Protein AF-A0A8H2X6X2-F1 (afdb_monomer)

Foldseek 3Di:
DVCCCVPNLVVVAQFDDKDKDDDDPDDDPPDDIDIDTDHPDPVPLVRLVSNQLSCCQVPLDHDFFDADVVCVVVVNDCPDPVNDHGHGVCVSPPPVSSNVNSVVNVVVVVVVVVPPDDDDDDDDDDDDDDDDDDDDDDDDDDDDDDDDDDDDDDDDDDDDDDDDDDDDDDDDDDDDDDDDDDDDDDDDDDDDDDDDDDDDDDD

Structure (mmCIF, N/CA/C/O backbone):
data_AF-A0A8H2X6X2-F1
#
_entry.id   AF-A0A8H2X6X2-F1
#
loop_
_atom_site.group_PDB
_atom_site.id
_atom_site.type_symbol
_atom_site.label_atom_id
_atom_site.label_alt_id
_atom_site.label_comp_id
_atom_site.label_asym_id
_atom_site.label_entity_id
_atom_site.label_seq_id
_atom_site.pdbx_PDB_ins_code
_atom_site.Cartn_x
_atom_site.Cartn_y
_atom_site.Cartn_z
_atom_site.occupancy
_atom_site.B_iso_or_equiv
_atom_site.auth_seq_id
_atom_site.auth_comp_id
_atom_site.auth_asym_id
_atom_site.auth_atom_id
_atom_site.pdbx_PDB_model_num
ATOM 1 N N . MET A 1 1 ? 0.632 -9.789 8.133 1.00 87.94 1 MET A N 1
ATOM 2 C CA . MET A 1 1 ? -0.109 -9.228 6.982 1.00 87.94 1 MET A CA 1
ATOM 3 C C . MET A 1 1 ? -1.316 -10.060 6.576 1.00 87.94 1 MET A C 1
ATOM 5 O O . MET A 1 1 ? -2.409 -9.576 6.792 1.00 87.94 1 MET A O 1
ATOM 9 N N . ALA A 1 2 ? -1.184 -11.294 6.069 1.00 92.12 2 ALA A N 1
ATOM 10 C CA . ALA A 1 2 ? -2.356 -12.059 5.595 1.00 92.12 2 ALA A CA 1
ATOM 11 C C . ALA A 1 2 ? -3.471 -12.224 6.650 1.00 92.12 2 ALA A C 1
ATOM 13 O O . ALA A 1 2 ? -4.628 -11.934 6.377 1.00 92.12 2 ALA A O 1
ATOM 14 N N . ARG A 1 3 ? -3.115 -12.602 7.887 1.00 93.38 3 ARG A N 1
ATOM 15 C CA . ARG A 1 3 ? -4.073 -12.655 9.010 1.00 93.38 3 ARG A CA 1
ATOM 16 C C . ARG A 1 3 ? -4.692 -11.292 9.324 1.00 93.38 3 ARG A C 1
ATOM 18 O O . ARG A 1 3 ? -5.863 -11.214 9.661 1.00 93.38 3 ARG A O 1
ATOM 25 N N . ASP A 1 4 ? -3.905 -10.230 9.184 1.00 93.44 4 ASP A N 1
ATOM 26 C CA . ASP A 1 4 ? -4.346 -8.873 9.498 1.00 93.44 4 ASP A CA 1
ATOM 27 C C . ASP A 1 4 ? -5.372 -8.347 8.479 1.00 93.44 4 ASP A C 1
ATOM 29 O O . ASP A 1 4 ? -6.306 -7.644 8.849 1.00 93.44 4 ASP A O 1
ATOM 33 N N . LEU A 1 5 ? -5.258 -8.775 7.215 1.00 94.38 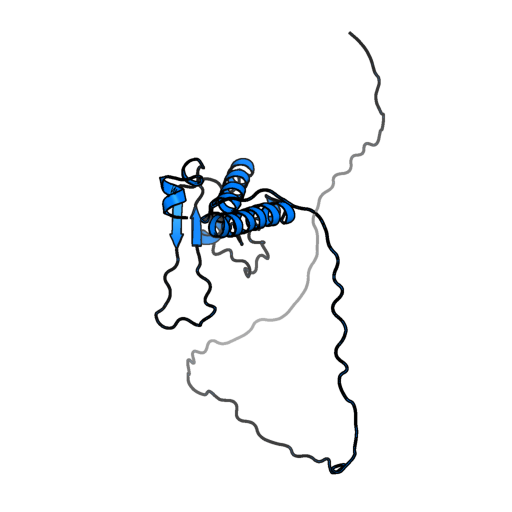5 LEU A N 1
ATOM 34 C CA . LEU A 1 5 ? -6.230 -8.478 6.158 1.00 94.38 5 LEU A CA 1
ATOM 35 C C . LEU A 1 5 ? -7.593 -9.149 6.391 1.00 94.38 5 LEU A C 1
ATOM 37 O O . LEU A 1 5 ? -8.608 -8.606 5.977 1.00 94.38 5 LEU A O 1
ATOM 41 N N . VAL A 1 6 ? -7.631 -10.319 7.037 1.00 93.75 6 VAL A N 1
ATOM 42 C CA . VAL A 1 6 ? -8.881 -11.079 7.242 1.00 93.75 6 VAL A CA 1
ATOM 43 C C . VAL A 1 6 ? -9.532 -10.757 8.584 1.00 93.75 6 VAL A C 1
ATOM 45 O O . VAL A 1 6 ? -10.745 -10.596 8.653 1.00 93.75 6 VAL A O 1
ATOM 48 N N . THR A 1 7 ? -8.745 -10.678 9.658 1.00 93.81 7 THR A N 1
ATOM 49 C CA . THR A 1 7 ? -9.268 -10.561 11.031 1.00 93.81 7 THR A CA 1
ATOM 50 C C . THR A 1 7 ? -8.656 -9.413 11.832 1.00 93.81 7 THR A C 1
ATOM 52 O O . THR A 1 7 ? -8.890 -9.330 13.036 1.00 93.81 7 THR A O 1
ATOM 55 N N . GLY A 1 8 ? -7.799 -8.591 11.227 1.00 93.44 8 GLY A N 1
ATOM 56 C CA . GLY A 1 8 ? -6.991 -7.607 11.944 1.00 93.44 8 GLY A CA 1
ATOM 57 C C . GLY A 1 8 ? -7.334 -6.156 11.632 1.00 93.44 8 GLY A C 1
ATOM 58 O O . GLY A 1 8 ? -8.489 -5.795 11.421 1.00 93.44 8 GLY A O 1
ATOM 59 N N . ALA A 1 9 ? -6.326 -5.289 11.679 1.00 93.75 9 ALA A N 1
ATOM 60 C CA . ALA A 1 9 ? -6.516 -3.862 11.446 1.00 93.75 9 ALA A CA 1
ATOM 61 C C . ALA A 1 9 ? -6.804 -3.577 9.966 1.00 93.75 9 ALA A C 1
ATOM 63 O O . ALA A 1 9 ? -7.702 -2.797 9.653 1.00 93.75 9 ALA A O 1
ATOM 64 N N . LEU A 1 10 ? -6.105 -4.265 9.058 1.00 93.75 10 LEU A N 1
ATOM 65 C CA . LEU A 1 10 ? -6.307 -4.108 7.618 1.00 93.75 10 LEU A CA 1
ATOM 66 C C . LEU A 1 10 ? -7.686 -4.568 7.137 1.00 93.75 10 LEU A C 1
ATOM 68 O O . LEU A 1 10 ? -8.176 -4.010 6.160 1.00 93.75 10 LEU A O 1
ATOM 72 N N . SER A 1 11 ? -8.351 -5.497 7.830 1.00 94.75 11 SER A N 1
ATOM 73 C CA . SER A 1 11 ? -9.706 -5.937 7.458 1.00 94.75 11 SER A CA 1
ATOM 74 C C . SER A 1 11 ? -10.776 -4.850 7.626 1.00 94.75 11 SE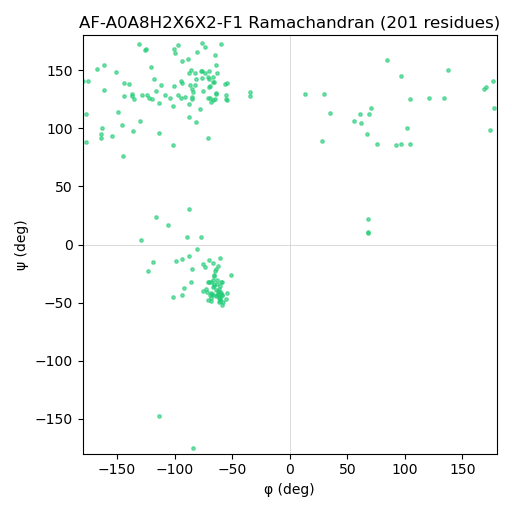R A C 1
ATOM 76 O O . SER A 1 11 ? -11.886 -5.000 7.124 1.00 94.75 11 SER A O 1
ATOM 78 N N . LYS A 1 12 ? -10.473 -3.773 8.363 1.00 95.06 12 LYS A N 1
ATOM 79 C CA . LYS A 1 12 ? -11.356 -2.606 8.533 1.00 95.06 12 LYS A CA 1
ATOM 80 C C . LYS A 1 12 ? -11.167 -1.560 7.436 1.00 95.06 12 LYS A C 1
ATOM 82 O O . LYS A 1 12 ? -11.941 -0.615 7.359 1.00 95.06 12 LYS A O 1
ATOM 87 N N . THR A 1 13 ? -10.134 -1.729 6.620 1.00 95.38 13 THR A N 1
ATOM 88 C CA . THR A 1 13 ? -9.792 -0.837 5.515 1.00 95.38 13 THR A CA 1
ATOM 89 C C . THR A 1 13 ? -10.301 -1.423 4.194 1.00 95.38 13 THR A C 1
ATOM 91 O O . THR A 1 13 ? -10.596 -2.617 4.133 1.00 95.38 13 THR A O 1
ATOM 94 N N . PRO A 1 14 ? -10.373 -0.644 3.102 1.00 95.00 14 PRO A N 1
ATOM 95 C CA . PRO A 1 14 ? -10.834 -1.158 1.810 1.00 95.00 14 PRO A CA 1
ATOM 96 C C . PRO A 1 14 ? -9.787 -2.000 1.060 1.00 95.00 14 PRO A C 1
ATOM 98 O O . PRO A 1 14 ? -10.013 -2.376 -0.090 1.00 95.00 14 PRO A O 1
ATOM 101 N N . ALA A 1 15 ? -8.634 -2.303 1.663 1.00 94.88 15 ALA A N 1
ATOM 102 C CA . ALA A 1 15 ? -7.681 -3.233 1.072 1.00 94.88 15 ALA A CA 1
ATOM 103 C C . ALA A 1 15 ? -8.302 -4.638 0.982 1.00 94.88 15 ALA A C 1
ATOM 105 O O . ALA A 1 15 ? -8.836 -5.147 1.963 1.00 94.88 15 ALA A O 1
ATOM 106 N N . PHE A 1 16 ? -8.220 -5.281 -0.186 1.00 94.94 16 PHE A N 1
ATOM 107 C CA . PHE A 1 16 ? -8.988 -6.511 -0.444 1.00 94.94 16 PHE A CA 1
ATOM 108 C C . PHE A 1 16 ? -8.135 -7.718 -0.838 1.00 94.94 16 PHE A C 1
ATOM 110 O O . PHE A 1 16 ? -8.564 -8.860 -0.683 1.00 94.94 16 PHE A O 1
ATOM 117 N N . CYS A 1 17 ? -6.929 -7.503 -1.365 1.00 94.31 17 CYS A N 1
ATOM 118 C CA . CYS A 1 17 ? -6.077 -8.593 -1.828 1.00 94.31 17 CYS A CA 1
ATOM 119 C C . CYS A 1 17 ? -4.623 -8.346 -1.444 1.00 94.31 17 CYS A C 1
ATOM 121 O O . CYS A 1 17 ? -4.104 -7.240 -1.578 1.00 94.31 17 CYS A O 1
ATOM 123 N N . LEU A 1 18 ? -3.957 -9.406 -0.995 1.00 95.31 18 LEU A N 1
ATOM 124 C CA . LEU A 1 18 ? -2.527 -9.433 -0.739 1.00 95.31 18 LEU A CA 1
ATOM 125 C C . LEU A 1 18 ? -1.911 -10.542 -1.590 1.00 95.31 18 LEU A C 1
ATOM 127 O O . LEU A 1 18 ? -2.334 -11.695 -1.503 1.00 95.31 18 LEU A O 1
ATOM 131 N N . LYS A 1 19 ? -0.893 -10.208 -2.380 1.00 95.62 19 LYS A N 1
ATOM 132 C CA . LYS A 1 19 ? -0.080 -11.173 -3.127 1.00 95.62 19 LYS A CA 1
ATOM 133 C C . LYS A 1 19 ? 1.364 -11.093 -2.659 1.00 95.62 19 LYS A C 1
ATOM 135 O O . LYS A 1 19 ? 1.872 -10.012 -2.378 1.00 95.62 19 LYS A O 1
ATOM 140 N N . VAL A 1 20 ? 2.020 -12.243 -2.585 1.00 94.19 20 VAL A N 1
ATOM 141 C CA . VAL A 1 20 ? 3.432 -12.355 -2.213 1.00 94.19 20 VAL A CA 1
ATOM 142 C C . VAL A 1 20 ? 4.142 -13.095 -3.335 1.00 94.19 20 VAL A C 1
ATOM 144 O O . VAL A 1 20 ? 3.671 -14.146 -3.768 1.00 94.19 20 VAL A O 1
ATOM 147 N N . ALA A 1 21 ? 5.242 -12.533 -3.826 1.00 92.50 21 ALA A N 1
ATOM 148 C CA . ALA A 1 21 ? 6.068 -13.187 -4.828 1.00 92.50 21 ALA A CA 1
ATOM 149 C C . ALA A 1 21 ? 6.792 -14.395 -4.219 1.00 92.50 21 ALA A C 1
ATOM 151 O O . ALA A 1 21 ? 7.329 -14.322 -3.113 1.00 92.50 21 ALA A O 1
ATOM 152 N N . THR A 1 22 ? 6.812 -15.502 -4.957 1.00 90.38 22 THR A N 1
ATOM 153 C CA . THR A 1 22 ? 7.541 -16.718 -4.586 1.00 90.38 22 THR A CA 1
ATOM 154 C C . THR A 1 22 ? 9.013 -16.596 -4.961 1.00 90.38 22 THR A C 1
ATOM 156 O O . THR A 1 22 ? 9.340 -16.060 -6.021 1.00 90.38 22 THR A O 1
ATOM 159 N N . THR A 1 23 ? 9.903 -17.128 -4.129 1.00 83.19 23 THR A N 1
ATOM 160 C CA . THR A 1 23 ? 11.342 -17.166 -4.411 1.00 83.19 23 THR A CA 1
ATOM 161 C C . THR A 1 23 ? 11.699 -18.251 -5.429 1.00 83.19 23 THR A C 1
ATOM 163 O O . THR A 1 23 ? 11.123 -19.341 -5.376 1.00 83.19 23 THR A O 1
ATOM 166 N N . PRO A 1 24 ? 12.675 -18.003 -6.324 1.00 82.69 24 PRO A N 1
ATOM 167 C CA . PRO A 1 24 ? 13.340 -19.073 -7.069 1.00 82.69 24 PRO A CA 1
ATOM 168 C C . PRO A 1 24 ? 14.137 -19.984 -6.120 1.00 82.69 24 PRO A C 1
ATOM 170 O O . PRO A 1 24 ? 14.405 -19.605 -4.988 1.00 82.69 24 PRO A O 1
ATOM 173 N N . ALA A 1 25 ? 14.523 -21.186 -6.558 1.00 82.75 25 ALA A N 1
ATOM 174 C CA . ALA A 1 25 ? 15.229 -22.146 -5.696 1.00 82.75 25 ALA A CA 1
ATOM 175 C C . ALA A 1 25 ? 16.639 -21.682 -5.269 1.00 82.75 25 ALA A C 1
ATOM 177 O O . ALA A 1 25 ? 17.111 -22.064 -4.202 1.00 82.75 25 ALA A O 1
ATOM 178 N N . ASP A 1 26 ? 17.288 -20.849 -6.084 1.00 86.06 26 ASP A N 1
ATOM 179 C CA . ASP A 1 26 ? 18.638 -20.333 -5.843 1.00 86.06 26 ASP A CA 1
ATOM 180 C C . ASP A 1 26 ? 18.569 -18.891 -5.314 1.00 86.06 26 ASP A C 1
ATOM 182 O O . ASP A 1 26 ? 18.543 -17.914 -6.069 1.00 86.06 26 ASP A O 1
ATOM 186 N N . VAL A 1 27 ? 18.401 -18.756 -3.996 1.00 84.38 27 VAL A N 1
ATOM 187 C CA . VAL A 1 27 ? 18.158 -17.468 -3.332 1.00 84.38 27 VAL A CA 1
ATOM 188 C C . VAL A 1 27 ? 19.437 -16.955 -2.687 1.00 84.38 27 VAL A C 1
ATOM 190 O O . VAL A 1 27 ? 19.963 -17.552 -1.752 1.00 84.38 27 VAL A O 1
ATOM 193 N N . LEU A 1 28 ? 19.893 -15.783 -3.128 1.00 84.88 28 LEU A N 1
ATOM 194 C CA . LEU A 1 28 ? 20.969 -15.048 -2.466 1.00 84.88 28 LEU A CA 1
ATOM 195 C C . LEU A 1 28 ? 20.553 -14.620 -1.041 1.00 84.88 28 LEU A C 1
ATOM 197 O O . LEU A 1 28 ? 19.399 -14.238 -0.833 1.00 84.88 28 LEU A O 1
ATOM 201 N N . PRO A 1 29 ? 21.486 -14.556 -0.072 1.00 81.69 29 PRO A N 1
ATOM 202 C CA . PRO A 1 29 ? 21.184 -14.273 1.339 1.00 81.69 29 PRO A CA 1
ATOM 203 C C . PRO A 1 29 ? 20.514 -12.910 1.613 1.00 81.69 29 PRO A C 1
ATOM 205 O O . PRO A 1 29 ? 19.983 -12.704 2.698 1.00 81.69 29 PRO A O 1
ATOM 208 N N . ASN A 1 30 ? 20.473 -12.001 0.633 1.00 83.81 30 ASN A N 1
ATOM 209 C CA . ASN A 1 30 ? 19.850 -10.674 0.734 1.00 83.81 30 ASN A CA 1
ATOM 210 C C . ASN A 1 30 ? 18.661 -10.481 -0.224 1.00 83.81 30 ASN A C 1
ATOM 212 O O . ASN A 1 30 ? 18.344 -9.354 -0.618 1.00 83.81 30 ASN A O 1
ATOM 216 N N . HIS A 1 31 ? 18.017 -11.568 -0.646 1.00 86.81 31 HIS A N 1
ATOM 217 C CA . HIS A 1 31 ? 16.873 -11.486 -1.543 1.00 86.81 31 HIS A CA 1
ATOM 218 C C . HIS A 1 31 ? 15.695 -10.752 -0.889 1.00 86.81 31 HIS A C 1
ATOM 220 O O . HIS A 1 31 ? 15.283 -11.057 0.232 1.00 86.81 31 HIS A O 1
ATOM 226 N N . ARG A 1 32 ? 15.142 -9.769 -1.605 1.00 87.56 32 ARG A N 1
ATOM 227 C CA . ARG A 1 32 ? 13.976 -9.002 -1.162 1.00 87.56 32 ARG A CA 1
ATOM 228 C C . ARG A 1 32 ? 12.717 -9.586 -1.776 1.00 87.56 32 ARG A C 1
ATOM 230 O O . ARG A 1 32 ? 12.619 -9.713 -2.991 1.00 87.56 32 ARG A O 1
ATOM 237 N N . TYR A 1 33 ? 11.740 -9.862 -0.926 1.00 89.25 33 TYR A N 1
ATOM 238 C CA . TYR A 1 33 ? 10.437 -10.352 -1.347 1.00 89.25 33 TYR A CA 1
ATOM 239 C C . TYR A 1 33 ? 9.528 -9.195 -1.737 1.00 89.25 33 TYR A C 1
ATOM 241 O O . TYR A 1 33 ? 9.409 -8.212 -1.002 1.00 89.25 33 TYR A O 1
ATOM 249 N N . LEU A 1 34 ? 8.858 -9.331 -2.880 1.00 91.12 34 LEU A N 1
ATOM 250 C CA . LEU A 1 34 ? 7.813 -8.402 -3.279 1.00 91.12 34 LEU A CA 1
ATOM 251 C C . LEU A 1 34 ? 6.487 -8.820 -2.641 1.00 91.12 34 LEU A C 1
ATOM 253 O O . LEU A 1 34 ? 6.026 -9.949 -2.813 1.00 91.12 34 LEU A O 1
ATOM 257 N N . ILE A 1 35 ? 5.871 -7.886 -1.924 1.00 93.94 35 ILE A N 1
ATOM 258 C CA . ILE A 1 35 ? 4.533 -8.027 -1.356 1.00 93.94 35 ILE A CA 1
ATOM 259 C C . ILE A 1 35 ? 3.672 -6.915 -1.955 1.00 93.94 35 ILE A C 1
ATOM 261 O O . ILE A 1 35 ? 4.031 -5.741 -1.871 1.00 93.94 35 ILE A O 1
ATOM 265 N N . CYS A 1 36 ? 2.545 -7.280 -2.559 1.00 94.62 36 CYS A N 1
ATOM 266 C CA . CYS A 1 36 ? 1.598 -6.357 -3.175 1.00 94.62 36 CYS A CA 1
ATOM 267 C C . CYS A 1 36 ? 0.288 -6.368 -2.390 1.00 94.62 36 CYS A C 1
ATOM 269 O O . CYS A 1 36 ? -0.351 -7.414 -2.275 1.00 94.62 36 CYS A O 1
ATOM 271 N N . LEU A 1 37 ? -0.119 -5.205 -1.885 1.00 95.00 37 LEU A N 1
ATOM 272 C CA . LEU A 1 37 ? -1.437 -4.980 -1.297 1.00 95.00 37 LEU A CA 1
ATOM 273 C C . LEU A 1 37 ? -2.287 -4.198 -2.302 1.00 95.00 37 LEU A C 1
ATOM 275 O O . LEU A 1 37 ? -1.857 -3.151 -2.782 1.00 95.00 37 LEU A O 1
ATOM 279 N N . TYR A 1 38 ? -3.468 -4.711 -2.624 1.00 95.31 38 TYR A N 1
ATOM 280 C CA . TYR A 1 38 ? -4.382 -4.112 -3.591 1.00 95.31 38 TYR A CA 1
ATOM 281 C C . TYR A 1 38 ? -5.492 -3.336 -2.888 1.00 95.31 38 TYR A C 1
ATOM 283 O O . TYR A 1 38 ? -6.096 -3.814 -1.922 1.00 95.31 38 TYR A O 1
ATOM 291 N N . LEU A 1 39 ? -5.765 -2.152 -3.429 1.00 94.62 39 LEU A N 1
ATOM 292 C CA . LEU A 1 39 ? -6.825 -1.236 -3.029 1.00 94.62 39 LEU A CA 1
ATOM 293 C C . LEU A 1 39 ? -7.758 -1.004 -4.229 1.00 94.62 39 LEU A C 1
ATOM 295 O O . LEU A 1 39 ? -7.297 -1.129 -5.366 1.00 94.62 39 LEU A O 1
ATOM 299 N N . PRO A 1 40 ? -9.043 -0.682 -4.005 1.00 94.25 40 PRO A N 1
ATOM 300 C CA . PRO A 1 40 ? -9.998 -0.453 -5.088 1.00 94.25 40 PRO A CA 1
ATOM 301 C C . PRO A 1 40 ? -9.685 0.818 -5.885 1.00 94.25 40 PRO A C 1
ATOM 303 O O . PRO A 1 40 ? -9.755 0.796 -7.109 1.00 94.25 40 PRO A O 1
ATOM 306 N N . ASP A 1 41 ? -9.307 1.898 -5.199 1.00 92.19 41 ASP A N 1
ATOM 307 C CA . ASP A 1 41 ? -8.925 3.165 -5.813 1.00 92.19 41 ASP A CA 1
ATOM 308 C C . ASP A 1 41 ? -7.674 3.726 -5.126 1.00 92.19 41 ASP A C 1
ATOM 310 O O . ASP A 1 41 ? -7.610 3.829 -3.901 1.00 92.19 41 ASP A O 1
ATOM 314 N N . LEU A 1 42 ? -6.663 4.057 -5.930 1.00 90.50 42 LEU A N 1
ATOM 315 C CA . LEU A 1 42 ? -5.410 4.654 -5.469 1.00 90.50 42 LEU A CA 1
ATOM 316 C C . LEU A 1 42 ? -5.437 6.192 -5.536 1.00 90.50 42 LEU A C 1
ATOM 318 O O . LEU A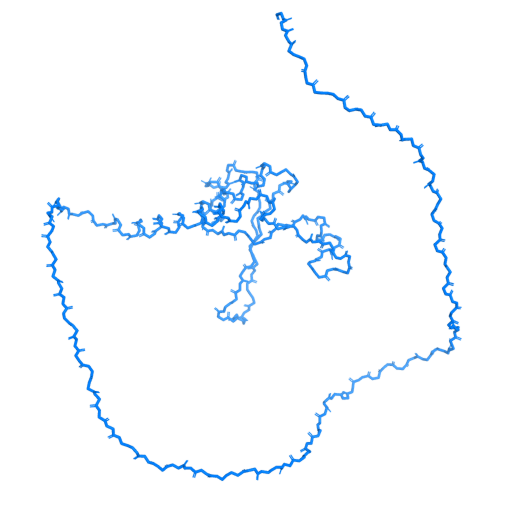 1 42 ? -4.543 6.847 -5.002 1.00 90.50 42 LEU A O 1
ATOM 322 N N . TYR A 1 43 ? -6.424 6.777 -6.217 1.00 89.75 43 TYR A N 1
ATOM 323 C CA . TYR A 1 43 ? -6.575 8.225 -6.342 1.00 89.75 43 TYR A CA 1
ATOM 324 C C . TYR A 1 43 ? -7.320 8.836 -5.152 1.00 89.75 43 TYR A C 1
ATOM 326 O O . TYR A 1 43 ? -7.130 10.023 -4.869 1.00 89.75 43 TYR A O 1
ATOM 334 N N . ASP A 1 44 ? -8.086 8.036 -4.405 1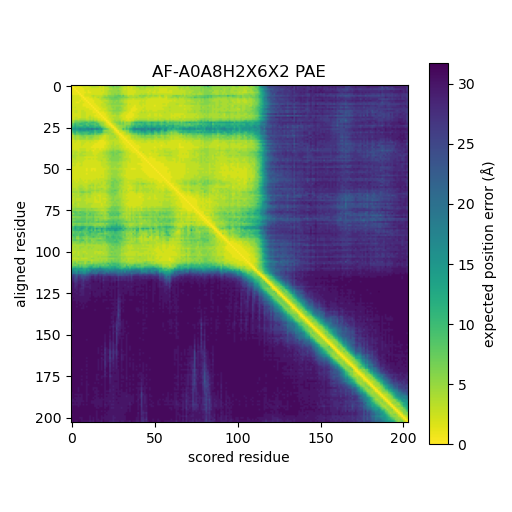.00 93.19 44 ASP A N 1
ATOM 335 C CA . ASP A 1 44 ? -8.622 8.443 -3.110 1.00 93.19 44 ASP A CA 1
ATOM 336 C C . ASP A 1 44 ? -7.500 8.518 -2.064 1.00 93.19 44 ASP A C 1
ATOM 338 O O . ASP A 1 44 ? -7.149 7.559 -1.372 1.00 93.19 44 ASP A O 1
ATOM 342 N N . LYS A 1 45 ? -6.923 9.715 -1.943 1.00 91.50 45 LYS A N 1
ATOM 343 C CA . LYS A 1 45 ? -5.819 9.988 -1.020 1.00 91.50 45 LYS A CA 1
ATOM 344 C C . LYS A 1 45 ? -6.184 9.711 0.435 1.00 91.50 45 LYS A C 1
ATOM 346 O O . LYS A 1 45 ? -5.293 9.335 1.195 1.00 91.50 45 LYS A O 1
ATOM 351 N N . ALA A 1 46 ? -7.441 9.913 0.833 1.00 92.75 46 ALA A N 1
ATOM 352 C CA . ALA A 1 46 ? -7.863 9.710 2.215 1.00 92.75 46 ALA A CA 1
ATOM 353 C C . ALA A 1 46 ? -7.816 8.219 2.555 1.00 92.75 46 ALA A C 1
ATOM 355 O O . ALA A 1 46 ? -7.160 7.827 3.523 1.00 92.75 46 ALA A O 1
ATOM 356 N N . ILE A 1 47 ? -8.397 7.398 1.681 1.00 92.62 47 ILE A N 1
ATOM 357 C CA . ILE A 1 47 ? -8.384 5.941 1.801 1.00 92.62 47 ILE A CA 1
ATOM 358 C C . ILE A 1 47 ? -6.956 5.392 1.769 1.00 92.62 47 ILE A C 1
ATOM 360 O O . ILE A 1 47 ? -6.570 4.598 2.629 1.00 92.62 47 ILE A O 1
ATOM 364 N N . VAL A 1 48 ? -6.144 5.810 0.794 1.00 93.25 48 VAL A N 1
ATOM 365 C CA . VAL A 1 48 ? -4.778 5.285 0.662 1.00 93.25 48 VAL A CA 1
ATOM 366 C C . VAL A 1 48 ? -3.932 5.662 1.876 1.00 93.25 48 VAL A C 1
ATOM 368 O O . VAL A 1 48 ? -3.167 4.836 2.369 1.00 93.25 48 VAL A O 1
ATOM 371 N N . THR A 1 49 ? -4.096 6.879 2.395 1.00 92.81 49 THR A N 1
ATOM 372 C CA . THR A 1 49 ? -3.408 7.338 3.608 1.00 92.81 49 THR A CA 1
ATOM 373 C C . THR A 1 49 ? -3.809 6.517 4.830 1.00 92.81 49 THR A C 1
ATOM 375 O O . THR A 1 49 ? -2.944 6.117 5.610 1.00 92.81 49 THR A O 1
ATOM 378 N N . GLU A 1 50 ? -5.100 6.230 4.997 1.00 94.81 50 GLU A N 1
ATOM 379 C CA . GLU A 1 50 ? -5.602 5.390 6.086 1.00 94.81 50 GLU A CA 1
ATOM 380 C C . GLU A 1 50 ? -5.010 3.979 6.023 1.00 94.81 50 GLU A C 1
ATOM 382 O O . GLU A 1 50 ? -4.464 3.487 7.016 1.00 94.81 50 GLU A O 1
ATOM 387 N N . VAL A 1 51 ? -5.045 3.348 4.846 1.00 94.56 51 VAL A N 1
ATOM 388 C CA . VAL A 1 51 ? -4.459 2.019 4.632 1.00 94.56 51 VAL A CA 1
ATOM 389 C C . VAL A 1 51 ? -2.961 2.048 4.917 1.00 94.56 51 VAL A C 1
ATOM 391 O O . VAL A 1 51 ? -2.460 1.200 5.651 1.00 94.56 51 VAL A O 1
ATOM 394 N N . LEU A 1 52 ? -2.241 3.040 4.395 1.00 93.12 52 LEU A N 1
ATOM 395 C CA . LEU A 1 52 ? -0.797 3.183 4.565 1.00 93.12 52 LEU A CA 1
ATOM 396 C C . LEU A 1 52 ? -0.404 3.326 6.045 1.00 93.12 52 LEU A C 1
ATOM 398 O O . LEU A 1 52 ? 0.495 2.626 6.516 1.00 93.12 52 LEU A O 1
ATOM 402 N N . ARG A 1 53 ? -1.116 4.167 6.803 1.00 93.56 53 ARG A N 1
ATOM 403 C CA . ARG A 1 53 ? -0.934 4.308 8.258 1.00 93.56 53 ARG A CA 1
ATOM 404 C C . ARG A 1 53 ? -1.222 3.001 8.988 1.00 93.56 53 ARG A C 1
ATOM 406 O O . ARG A 1 53 ? -0.423 2.581 9.824 1.00 93.56 53 ARG A O 1
ATOM 413 N N . THR A 1 54 ? -2.321 2.339 8.635 1.00 94.69 54 THR A N 1
ATOM 414 C CA . THR A 1 54 ? -2.745 1.072 9.244 1.00 94.69 54 THR A CA 1
ATOM 415 C C . THR A 1 54 ? -1.723 -0.032 9.003 1.00 94.69 54 THR A C 1
ATOM 417 O O . THR A 1 54 ? -1.379 -0.762 9.932 1.00 94.69 54 THR A O 1
ATOM 420 N N . VAL A 1 55 ? -1.167 -0.130 7.790 1.00 94.19 55 VAL A N 1
ATOM 421 C CA . VAL A 1 55 ? -0.087 -1.070 7.456 1.00 94.19 55 VAL A CA 1
ATOM 422 C C . VAL A 1 55 ? 1.133 -0.817 8.344 1.00 94.19 55 VAL A C 1
ATOM 424 O O . VAL A 1 55 ? 1.606 -1.748 9.000 1.00 94.19 55 VAL A O 1
ATOM 427 N N . CYS A 1 56 ? 1.615 0.427 8.415 1.00 93.12 56 CYS A N 1
ATOM 428 C CA . CYS A 1 56 ? 2.789 0.774 9.218 1.00 93.12 56 CYS A CA 1
ATOM 429 C C . CYS A 1 56 ? 2.587 0.452 10.707 1.00 93.12 56 CYS A C 1
ATOM 431 O O . CYS A 1 56 ? 3.481 -0.109 11.335 1.00 93.12 56 CYS A O 1
ATOM 433 N N . GLN A 1 57 ? 1.407 0.748 11.255 1.00 92.88 57 GLN A N 1
ATOM 434 C CA . GLN A 1 57 ? 1.083 0.524 12.667 1.00 92.88 57 GLN A CA 1
ATOM 435 C C . GLN A 1 57 ? 0.883 -0.949 13.031 1.00 92.88 57 GLN A C 1
ATOM 437 O O . GLN A 1 57 ? 1.258 -1.364 14.119 1.00 92.88 57 GLN A O 1
ATOM 442 N N . SER A 1 58 ? 0.267 -1.744 12.157 1.00 91.88 58 SER A N 1
ATOM 443 C CA . SER A 1 58 ? -0.083 -3.143 12.456 1.00 91.88 58 SER A CA 1
ATOM 444 C C . SER A 1 58 ? 1.059 -4.120 12.184 1.00 91.88 58 SER A C 1
ATOM 446 O O . SER A 1 58 ? 1.175 -5.157 12.843 1.00 91.88 58 SER A O 1
ATOM 448 N N . THR A 1 59 ? 1.887 -3.818 11.184 1.00 90.12 59 THR A N 1
ATOM 449 C CA . THR A 1 59 ? 2.894 -4.753 10.666 1.00 90.12 59 THR A CA 1
ATOM 450 C C . THR A 1 59 ? 4.321 -4.246 10.803 1.00 90.12 59 THR A C 1
ATOM 452 O O . THR A 1 59 ? 5.246 -5.036 10.635 1.00 90.12 59 THR A O 1
ATOM 455 N N . GLY A 1 60 ? 4.515 -2.948 11.060 1.00 90.69 60 GLY A N 1
ATOM 456 C CA . GLY A 1 60 ? 5.838 -2.325 11.091 1.00 90.69 60 GLY A CA 1
ATOM 457 C C . GLY A 1 60 ? 6.533 -2.251 9.729 1.00 90.69 60 GLY A C 1
ATOM 458 O O . GLY A 1 60 ? 7.722 -1.937 9.679 1.00 90.69 60 GLY A O 1
ATOM 459 N N . ILE A 1 61 ? 5.832 -2.563 8.630 1.00 90.00 61 ILE A N 1
ATOM 460 C CA . ILE A 1 61 ? 6.380 -2.553 7.270 1.00 90.00 61 ILE A CA 1
ATOM 461 C C . ILE A 1 61 ? 6.088 -1.201 6.627 1.00 90.00 61 ILE A C 1
ATOM 463 O O . ILE A 1 61 ? 4.933 -0.795 6.536 1.00 90.00 61 ILE A O 1
ATOM 467 N N . ARG A 1 62 ? 7.135 -0.535 6.127 1.00 91.12 62 ARG A N 1
ATOM 468 C CA . ARG A 1 62 ?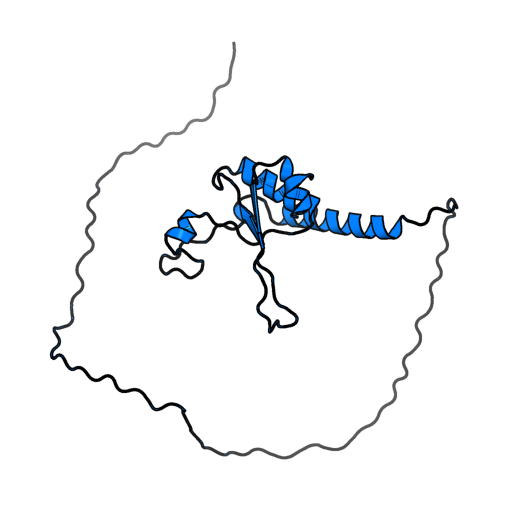 7.016 0.691 5.332 1.00 91.12 62 ARG A CA 1
ATOM 469 C C . ARG A 1 62 ? 6.833 0.340 3.851 1.00 91.12 62 ARG A C 1
ATOM 471 O O . ARG A 1 62 ? 7.715 -0.304 3.278 1.00 91.12 62 ARG A O 1
ATOM 478 N N . PRO A 1 63 ? 5.732 0.757 3.207 1.00 89.88 63 PRO A N 1
ATOM 479 C CA . PRO A 1 63 ? 5.567 0.576 1.769 1.00 89.88 63 PRO A CA 1
ATOM 480 C C . PRO A 1 63 ? 6.586 1.395 0.976 1.00 89.88 63 PRO A C 1
ATOM 482 O O . PRO A 1 63 ? 6.880 2.536 1.324 1.00 89.88 63 PRO A O 1
ATOM 485 N N . ASN A 1 64 ? 7.115 0.806 -0.100 1.00 88.56 64 ASN A N 1
ATOM 486 C CA . ASN A 1 64 ? 8.150 1.435 -0.929 1.00 88.56 64 ASN A CA 1
ATOM 487 C C . ASN A 1 64 ? 7.573 2.233 -2.103 1.00 88.56 64 ASN A C 1
ATOM 489 O O . ASN A 1 64 ? 8.109 3.271 -2.470 1.00 88.56 64 ASN A O 1
ATOM 493 N N . SER A 1 65 ? 6.500 1.735 -2.712 1.00 89.25 65 SER A N 1
ATOM 494 C CA . SER A 1 65 ? 5.932 2.278 -3.947 1.00 89.25 65 SER A CA 1
ATOM 495 C C . SER A 1 65 ? 4.435 2.016 -3.992 1.00 89.25 65 SER A C 1
ATOM 497 O O . SER A 1 65 ? 3.984 0.969 -3.521 1.00 89.25 65 SER A O 1
ATOM 499 N N . ALA A 1 66 ? 3.687 2.914 -4.624 1.00 90.00 66 ALA A N 1
ATOM 500 C CA . ALA A 1 66 ? 2.290 2.708 -4.966 1.00 90.00 66 ALA A CA 1
ATOM 501 C C . ALA A 1 66 ? 2.164 2.723 -6.496 1.00 90.00 66 ALA A C 1
ATOM 503 O O . ALA A 1 66 ? 2.743 3.577 -7.163 1.00 90.00 66 ALA A O 1
ATOM 504 N N . LYS A 1 67 ? 1.463 1.752 -7.082 1.00 90.62 67 LYS A N 1
ATOM 505 C CA . LYS A 1 67 ? 1.326 1.648 -8.539 1.00 90.62 67 LYS A CA 1
ATOM 506 C C . LYS A 1 67 ? -0.113 1.318 -8.891 1.00 90.62 67 LYS A C 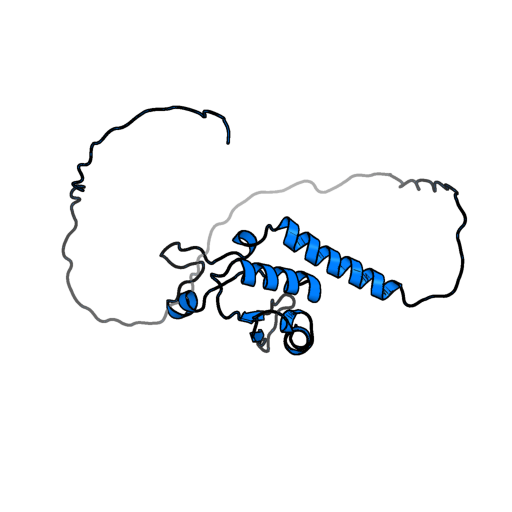1
ATOM 508 O O . LYS A 1 67 ? -0.681 0.388 -8.325 1.00 90.62 67 LYS A O 1
ATOM 513 N N . THR A 1 68 ? -0.691 2.084 -9.811 1.00 92.31 68 THR A N 1
ATOM 514 C CA . THR A 1 68 ? -2.016 1.788 -10.359 1.00 92.31 68 THR A CA 1
ATOM 515 C C . THR A 1 68 ? -1.918 0.651 -11.364 1.00 92.31 68 THR A C 1
ATOM 517 O O . THR A 1 68 ? -0.913 0.505 -12.066 1.00 92.31 68 THR A O 1
ATOM 520 N N . ASP A 1 69 ? -2.978 -0.145 -11.472 1.00 91.94 69 ASP A N 1
ATOM 521 C CA . ASP A 1 69 ? -3.010 -1.243 -12.441 1.00 91.94 69 ASP A CA 1
ATOM 522 C C . ASP A 1 69 ? -2.922 -0.730 -13.888 1.00 91.94 69 ASP A C 1
ATOM 524 O O . ASP A 1 69 ? -2.273 -1.339 -14.733 1.00 91.94 69 ASP A O 1
ATOM 528 N N . LEU A 1 70 ? -3.444 0.476 -14.146 1.00 91.62 70 LEU A N 1
ATOM 529 C CA . LEU A 1 70 ? -3.319 1.156 -15.436 1.00 91.62 70 LEU A CA 1
ATOM 530 C C . LEU A 1 70 ? -1.858 1.300 -15.887 1.00 91.62 70 LEU A C 1
ATOM 532 O O . LEU A 1 70 ? -1.552 1.064 -17.054 1.00 91.62 70 LEU A O 1
ATOM 536 N N . TYR A 1 71 ? -0.939 1.647 -14.978 1.00 91.69 71 TYR A N 1
ATOM 537 C CA . TYR A 1 71 ? 0.481 1.764 -15.327 1.00 91.69 71 TYR A CA 1
ATOM 538 C C . TYR A 1 71 ? 1.064 0.401 -15.703 1.00 91.69 71 TYR A C 1
ATOM 540 O O . TYR A 1 71 ? 1.917 0.318 -16.579 1.00 91.69 71 TYR A O 1
ATOM 548 N N . THR A 1 72 ? 0.596 -0.674 -15.070 1.00 91.62 72 THR A N 1
ATOM 549 C CA . THR A 1 72 ? 1.002 -2.042 -15.409 1.00 91.62 72 THR A CA 1
ATOM 550 C C . THR A 1 72 ? 0.468 -2.455 -16.779 1.00 91.62 72 THR A C 1
ATOM 552 O O . THR A 1 72 ? 1.240 -2.951 -17.595 1.00 91.62 72 THR A O 1
ATOM 555 N N . ILE A 1 73 ? -0.809 -2.190 -17.065 1.00 93.56 73 ILE A N 1
ATOM 556 C CA . ILE A 1 73 ? -1.454 -2.519 -18.347 1.00 93.56 73 ILE A CA 1
ATOM 557 C C . ILE A 1 73 ? -0.790 -1.774 -19.511 1.00 93.56 73 ILE A C 1
ATOM 559 O O . ILE A 1 73 ? -0.573 -2.352 -20.572 1.00 93.56 73 ILE A O 1
ATOM 563 N N . LEU A 1 74 ? -0.427 -0.505 -19.310 1.00 92.81 74 LEU A N 1
ATOM 564 C CA . LEU A 1 74 ? 0.244 0.315 -20.322 1.00 92.81 74 LEU A CA 1
ATOM 565 C C . LEU A 1 74 ? 1.756 0.055 -20.431 1.00 92.81 74 LEU A C 1
ATOM 567 O O . LEU A 1 74 ? 2.412 0.661 -21.273 1.00 92.81 74 LEU A O 1
ATOM 571 N N . GLY A 1 75 ? 2.333 -0.797 -19.577 1.00 90.88 75 GLY A N 1
ATOM 572 C CA . GLY A 1 75 ? 3.780 -1.033 -19.555 1.00 90.88 75 GLY A CA 1
ATOM 573 C C . GLY A 1 75 ? 4.600 0.169 -19.067 1.00 90.88 75 GLY A C 1
ATOM 574 O O . GLY A 1 75 ? 5.791 0.271 -19.361 1.00 90.88 75 GLY A O 1
ATOM 575 N N . LEU A 1 76 ? 3.986 1.082 -18.311 1.00 90.38 76 LEU A N 1
ATOM 576 C CA . LEU A 1 76 ? 4.677 2.200 -17.682 1.00 90.38 76 LEU A CA 1
ATOM 577 C C . LEU A 1 76 ? 5.420 1.712 -16.436 1.00 90.38 76 LEU A C 1
ATOM 579 O O . LEU A 1 76 ? 4.834 1.248 -15.450 1.00 90.38 76 LEU A O 1
ATOM 583 N N . ASP A 1 77 ? 6.739 1.836 -16.482 1.00 88.06 77 ASP A N 1
ATOM 584 C CA . ASP A 1 77 ? 7.646 1.532 -15.382 1.00 88.06 77 ASP A CA 1
ATOM 585 C C . ASP A 1 77 ? 8.527 2.746 -15.052 1.00 88.06 77 ASP A C 1
ATOM 587 O O . ASP A 1 77 ? 8.611 3.709 -15.811 1.00 88.06 77 ASP A O 1
ATOM 591 N N . SER A 1 78 ? 9.217 2.687 -13.918 1.00 86.62 78 SER A N 1
ATOM 592 C CA . SER A 1 78 ? 10.171 3.687 -13.433 1.00 86.62 78 SER A CA 1
ATOM 593 C C . SER A 1 78 ? 11.249 4.090 -14.450 1.00 86.62 78 SER A C 1
ATOM 595 O O . SER A 1 78 ? 11.764 5.202 -14.373 1.00 86.62 78 SER A O 1
ATOM 597 N N . LYS A 1 79 ? 11.583 3.213 -15.407 1.00 86.62 79 LYS A N 1
ATOM 598 C CA . LYS A 1 79 ? 12.569 3.451 -16.478 1.00 86.62 79 LYS A CA 1
ATOM 599 C C . LYS A 1 79 ? 11.938 3.690 -17.855 1.00 86.62 79 LYS A C 1
ATOM 601 O O . LYS A 1 79 ? 12.613 3.550 -18.873 1.00 86.62 79 LYS A O 1
ATOM 606 N N . HIS A 1 80 ? 10.646 4.001 -17.914 1.00 90.62 80 HIS A N 1
ATOM 607 C CA . HIS A 1 80 ? 9.955 4.210 -19.181 1.00 90.62 80 HIS A CA 1
ATOM 608 C C . HIS A 1 80 ? 10.417 5.506 -19.876 1.00 90.62 80 HIS A C 1
ATOM 610 O O . HIS A 1 80 ? 10.627 6.534 -19.230 1.00 90.62 80 HIS A O 1
ATOM 616 N N . ALA A 1 81 ? 10.524 5.481 -21.210 1.00 92.31 81 ALA A N 1
ATOM 617 C CA . ALA A 1 81 ? 11.043 6.594 -22.018 1.00 92.31 81 ALA A CA 1
ATOM 618 C C . ALA A 1 81 ? 10.208 7.886 -21.925 1.00 92.31 81 ALA A C 1
ATOM 620 O O . ALA A 1 81 ? 10.701 8.965 -22.235 1.00 92.31 81 ALA A O 1
ATOM 621 N N . SER A 1 82 ? 8.955 7.789 -21.472 1.00 90.06 82 SER A N 1
ATOM 622 C CA . SER A 1 82 ? 8.091 8.954 -21.242 1.00 90.06 82 SER A CA 1
ATOM 623 C C . SER A 1 82 ? 8.516 9.819 -20.050 1.00 90.06 82 SER A C 1
ATOM 625 O O . SER A 1 82 ? 7.989 10.917 -19.897 1.00 90.06 82 SER A O 1
ATOM 627 N N . GLY A 1 83 ? 9.408 9.336 -19.175 1.00 88.19 83 GLY A N 1
ATOM 628 C CA . GLY A 1 83 ? 9.830 10.065 -17.973 1.00 88.19 83 GLY A CA 1
ATOM 629 C C . GLY A 1 83 ? 8.739 10.217 -16.903 1.00 88.19 83 GLY A C 1
ATOM 630 O O . GLY A 1 83 ? 8.914 10.976 -15.949 1.00 88.19 83 GLY A O 1
ATOM 631 N N . ILE A 1 84 ? 7.611 9.511 -17.041 1.00 87.81 84 ILE A N 1
ATOM 632 C CA . ILE A 1 84 ? 6.518 9.541 -16.064 1.00 87.81 84 ILE A CA 1
ATOM 633 C C . ILE A 1 84 ? 6.988 8.862 -14.775 1.00 87.81 84 ILE A C 1
ATOM 635 O O . ILE A 1 84 ? 7.389 7.699 -14.776 1.00 87.81 84 ILE A O 1
ATOM 639 N N . LYS A 1 85 ? 6.920 9.593 -13.659 1.00 82.94 85 LYS A N 1
ATOM 640 C CA . LYS A 1 85 ? 7.278 9.061 -12.342 1.00 82.94 85 LYS A CA 1
ATOM 641 C C . LYS A 1 85 ? 6.242 8.030 -11.886 1.00 82.94 85 LYS A C 1
ATOM 643 O O . LYS A 1 85 ? 5.037 8.267 -11.977 1.00 82.94 85 LYS A O 1
ATOM 648 N N . SER A 1 86 ? 6.720 6.906 -11.353 1.00 78.06 86 SER A N 1
ATOM 649 C CA . SER A 1 86 ? 5.880 6.001 -10.562 1.00 78.06 86 SER A CA 1
ATOM 650 C C . SER A 1 86 ? 5.475 6.699 -9.263 1.00 78.06 86 SER A C 1
ATOM 652 O O . SER A 1 86 ? 6.271 7.447 -8.697 1.00 78.06 86 SER A O 1
ATOM 654 N N . THR A 1 87 ? 4.255 6.462 -8.787 1.00 77.31 87 THR A N 1
ATOM 655 C CA . THR A 1 87 ? 3.728 7.122 -7.588 1.00 77.31 87 THR A CA 1
ATOM 656 C C . THR A 1 87 ? 4.498 6.674 -6.344 1.00 77.31 87 THR A C 1
ATOM 658 O O . THR A 1 87 ? 4.597 5.478 -6.047 1.00 77.31 87 THR A O 1
ATOM 661 N N . ASN A 1 88 ? 5.051 7.632 -5.600 1.00 79.12 88 ASN A N 1
ATOM 662 C CA . ASN A 1 88 ? 5.734 7.349 -4.345 1.00 79.12 88 ASN A CA 1
ATOM 663 C C . ASN A 1 88 ? 4.745 7.491 -3.178 1.00 79.12 88 ASN A C 1
ATOM 665 O O . ASN A 1 88 ? 3.958 8.436 -3.153 1.00 79.12 88 ASN A O 1
ATOM 669 N N . PRO A 1 89 ? 4.776 6.597 -2.175 1.00 78.88 89 PRO A N 1
ATOM 670 C CA . PRO A 1 89 ? 3.895 6.692 -1.007 1.00 78.88 89 PRO A CA 1
ATOM 671 C C . PRO A 1 89 ? 4.163 7.956 -0.174 1.00 78.88 89 PRO A C 1
ATOM 673 O O . PRO A 1 89 ? 3.286 8.425 0.548 1.00 78.88 89 PRO A O 1
ATOM 676 N N . THR A 1 90 ? 5.359 8.528 -0.319 1.00 79.31 90 THR A N 1
ATOM 677 C CA . THR A 1 90 ? 5.816 9.763 0.327 1.00 79.31 90 THR A CA 1
ATOM 678 C C . THR A 1 90 ? 5.037 10.999 -0.123 1.00 79.31 90 THR A C 1
ATOM 680 O O . THR A 1 90 ? 4.992 11.993 0.595 1.00 79.31 90 THR A O 1
A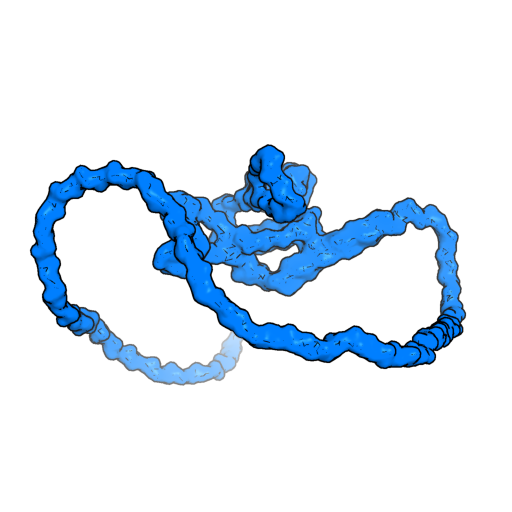TOM 683 N N . ASP A 1 91 ? 4.417 10.940 -1.306 1.00 81.38 91 ASP A N 1
ATOM 684 C CA . ASP A 1 91 ? 3.597 12.027 -1.850 1.00 81.38 91 ASP A CA 1
ATOM 685 C C . ASP A 1 91 ? 2.223 12.104 -1.159 1.00 81.38 91 ASP A C 1
ATOM 687 O O . ASP A 1 91 ? 1.525 13.113 -1.263 1.00 81.38 91 ASP A O 1
ATOM 691 N N . LEU A 1 92 ? 1.823 11.032 -0.465 1.00 81.69 92 LEU A N 1
ATOM 692 C CA . LEU A 1 92 ? 0.549 10.929 0.248 1.00 81.69 92 LEU A CA 1
ATOM 693 C C . LEU A 1 92 ? 0.722 11.153 1.748 1.00 81.69 92 LEU A C 1
ATOM 695 O O . LEU A 1 92 ? -0.056 11.887 2.354 1.00 81.69 92 LEU A O 1
ATOM 699 N N . VAL A 1 93 ? 1.746 10.534 2.342 1.00 85.19 93 VAL A N 1
ATOM 700 C CA . VAL A 1 93 ? 2.043 10.644 3.772 1.00 85.19 93 VAL A CA 1
ATOM 701 C C . VAL A 1 93 ? 3.506 11.038 3.953 1.00 85.19 93 VAL A C 1
ATOM 703 O O . VAL A 1 93 ? 4.378 10.364 3.401 1.00 85.19 93 VAL A O 1
ATOM 706 N N . PRO A 1 94 ? 3.804 12.084 4.748 1.00 88.00 94 PRO A N 1
ATOM 707 C CA . PRO A 1 94 ? 5.175 12.491 5.010 1.00 88.00 94 PRO A CA 1
ATOM 708 C C . PRO A 1 94 ? 6.020 11.347 5.578 1.00 88.00 94 PRO A C 1
ATOM 710 O O . PRO A 1 94 ? 5.612 10.638 6.500 1.00 88.00 94 PRO A O 1
ATOM 713 N N . ASP A 1 95 ? 7.252 11.225 5.091 1.00 86.19 95 ASP A N 1
ATOM 714 C CA . ASP A 1 95 ? 8.174 10.159 5.497 1.00 86.19 95 ASP A CA 1
ATOM 715 C C . ASP A 1 95 ? 8.481 10.127 6.992 1.00 86.19 95 ASP A C 1
ATOM 717 O O . ASP A 1 95 ? 8.670 9.053 7.567 1.00 86.19 95 ASP A O 1
ATOM 721 N N . ALA A 1 96 ? 8.499 11.297 7.628 1.00 88.00 96 ALA A N 1
ATOM 722 C CA . ALA A 1 96 ? 8.684 11.412 9.068 1.00 88.00 96 ALA A CA 1
ATOM 723 C C . ALA A 1 96 ? 7.561 10.705 9.842 1.00 88.00 96 ALA A C 1
ATOM 725 O O . ALA A 1 96 ? 7.830 10.048 10.847 1.00 88.00 96 ALA A O 1
ATOM 726 N N . GLU A 1 97 ? 6.322 10.795 9.353 1.00 89.75 97 GLU A N 1
ATOM 727 C CA . GLU A 1 97 ? 5.169 10.158 9.983 1.00 89.75 97 GLU A CA 1
ATOM 728 C C . GLU A 1 97 ? 5.228 8.638 9.806 1.00 89.75 97 GLU A C 1
ATOM 730 O O . GLU A 1 97 ? 5.115 7.898 10.781 1.00 89.75 97 GLU A O 1
ATOM 735 N N . LEU A 1 98 ? 5.493 8.161 8.584 1.00 87.25 98 LEU A N 1
ATOM 736 C CA . LEU A 1 98 ? 5.616 6.726 8.311 1.00 87.25 98 LEU A CA 1
ATOM 737 C C . LEU A 1 98 ? 6.714 6.088 9.157 1.00 87.25 98 LEU A C 1
ATOM 739 O O . LEU A 1 98 ? 6.496 5.028 9.741 1.00 87.25 98 LEU A O 1
ATOM 743 N N . LYS A 1 99 ? 7.866 6.757 9.261 1.00 90.56 99 LYS A N 1
ATOM 744 C CA . LYS A 1 99 ? 8.984 6.294 10.079 1.00 90.56 99 LYS A CA 1
ATOM 745 C C . LYS A 1 99 ? 8.627 6.259 11.565 1.00 90.56 99 LYS A C 1
ATOM 747 O O . LYS A 1 99 ? 8.908 5.265 12.225 1.00 90.56 99 LYS A O 1
ATOM 752 N N . ALA A 1 100 ? 7.972 7.297 12.085 1.00 92.06 100 ALA A N 1
ATOM 753 C CA . ALA A 1 100 ? 7.547 7.327 13.483 1.00 92.06 100 ALA A CA 1
ATOM 754 C C . ALA A 1 100 ? 6.571 6.184 13.812 1.00 92.06 100 ALA A C 1
ATOM 756 O O . ALA A 1 100 ? 6.709 5.544 14.854 1.00 92.06 100 ALA A O 1
ATOM 757 N N . LEU A 1 101 ? 5.627 5.883 12.913 1.00 91.06 101 LEU A N 1
ATOM 758 C CA . LEU A 1 101 ? 4.676 4.781 13.089 1.00 91.06 101 LEU A CA 1
ATOM 759 C C . LEU A 1 101 ? 5.365 3.412 13.064 1.00 91.06 101 LEU A C 1
ATOM 761 O O . LEU A 1 101 ? 5.068 2.565 13.907 1.00 91.06 101 LEU A O 1
ATOM 765 N N . THR A 1 102 ? 6.305 3.194 12.141 1.00 91.25 102 THR A N 1
ATOM 766 C CA . THR A 1 102 ? 7.063 1.936 12.101 1.00 91.25 102 THR A CA 1
ATOM 767 C C . THR A 1 102 ? 7.985 1.787 13.307 1.00 91.25 102 THR A C 1
ATOM 769 O O . THR A 1 102 ? 8.038 0.716 13.907 1.00 91.25 102 THR A O 1
ATOM 772 N N . ASP A 1 103 ? 8.676 2.852 13.716 1.00 92.00 103 ASP A N 1
ATOM 773 C CA . ASP A 1 103 ? 9.588 2.820 14.863 1.00 92.00 103 ASP A CA 1
ATOM 774 C C . ASP A 1 103 ? 8.817 2.589 16.172 1.00 92.00 103 ASP A C 1
ATOM 776 O O . ASP A 1 103 ? 9.284 1.849 17.042 1.00 92.00 103 ASP A O 1
ATOM 780 N N . ALA A 1 104 ? 7.610 3.152 16.304 1.00 92.25 104 ALA A N 1
ATOM 781 C CA . ALA A 1 104 ? 6.718 2.894 17.431 1.00 92.25 104 ALA A CA 1
ATOM 782 C C . ALA A 1 104 ? 6.316 1.414 17.517 1.00 92.25 104 ALA A C 1
ATOM 784 O O . ALA A 1 104 ? 6.390 0.832 18.601 1.00 92.25 104 ALA A O 1
ATOM 785 N N . TYR A 1 105 ? 5.980 0.784 16.385 1.00 92.44 105 TYR A N 1
ATOM 786 C CA . TYR A 1 105 ? 5.663 -0.645 16.329 1.00 92.44 105 TYR A CA 1
ATOM 787 C C . TYR A 1 105 ? 6.821 -1.512 16.837 1.00 92.44 105 TYR A C 1
ATOM 789 O O . TYR A 1 105 ? 6.641 -2.357 17.716 1.00 92.44 105 TYR A O 1
ATOM 797 N N . TRP A 1 106 ? 8.037 -1.272 16.340 1.00 91.62 106 TRP A N 1
ATOM 798 C CA . TRP A 1 106 ? 9.218 -2.037 16.754 1.00 91.62 106 TRP A CA 1
ATOM 799 C C . TRP A 1 106 ? 9.641 -1.736 18.201 1.00 91.62 106 TRP A C 1
ATOM 801 O O . TRP A 1 106 ? 10.092 -2.630 18.926 1.00 91.62 106 TRP A O 1
ATOM 811 N N . SER A 1 107 ? 9.428 -0.505 18.666 1.00 91.81 107 SER A N 1
ATOM 812 C CA . SER A 1 107 ? 9.637 -0.121 20.068 1.00 91.81 107 SER A CA 1
ATOM 813 C C . SER A 1 107 ? 8.655 -0.820 21.011 1.00 91.81 107 SER A C 1
ATOM 815 O O . SER A 1 107 ? 9.008 -1.169 22.135 1.00 91.81 107 SER A O 1
ATOM 817 N N . GLU A 1 108 ? 7.412 -1.040 20.585 1.00 89.31 108 GLU A N 1
ATOM 818 C CA . GLU A 1 108 ? 6.431 -1.792 21.366 1.00 89.31 108 GLU A CA 1
ATOM 819 C C . GLU A 1 108 ? 6.709 -3.299 21.323 1.00 89.31 108 GLU A C 1
ATOM 821 O O . GLU A 1 108 ? 6.624 -3.971 22.353 1.00 89.31 108 GLU A O 1
ATOM 826 N N . ALA A 1 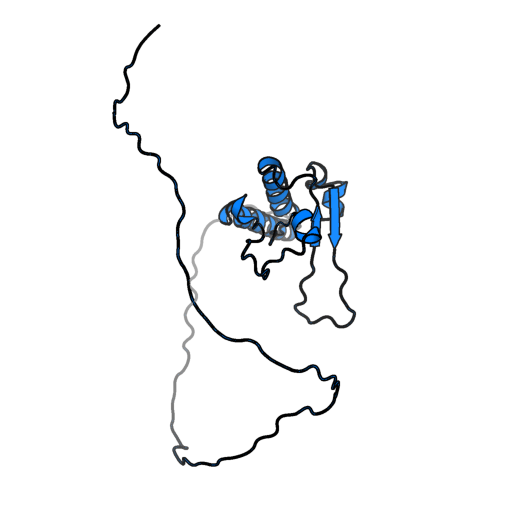109 ? 7.105 -3.829 20.163 1.00 84.94 109 ALA A N 1
ATOM 827 C CA . ALA A 1 109 ? 7.447 -5.239 20.001 1.00 84.94 109 ALA A CA 1
ATOM 828 C C . ALA A 1 109 ? 8.593 -5.660 20.937 1.00 84.94 109 ALA A C 1
ATOM 830 O O . ALA A 1 109 ? 8.494 -6.683 21.612 1.00 84.94 109 ALA A O 1
ATOM 831 N N . THR A 1 110 ? 9.634 -4.830 21.052 1.00 81.69 110 THR A N 1
ATOM 832 C CA . THR A 1 110 ? 10.774 -5.065 21.961 1.00 81.69 110 THR A CA 1
ATOM 833 C C . THR A 1 110 ? 10.400 -4.948 23.445 1.00 81.69 110 THR A C 1
ATOM 835 O O . THR A 1 110 ? 10.928 -5.682 24.287 1.00 81.69 110 THR A O 1
ATOM 838 N N . LYS A 1 111 ? 9.442 -4.079 23.794 1.00 81.12 111 LYS A N 1
ATOM 839 C CA . LYS A 1 111 ? 8.888 -3.995 25.159 1.00 81.12 111 LYS A CA 1
ATOM 840 C C . LYS A 1 111 ? 8.051 -5.224 25.511 1.00 81.12 111 LYS A C 1
ATOM 842 O O . LYS A 1 111 ? 8.213 -5.772 26.598 1.00 81.12 111 LYS A O 1
ATOM 847 N N . LYS A 1 112 ? 7.207 -5.700 24.590 1.00 70.25 112 LYS A N 1
ATOM 848 C CA . LYS A 1 112 ? 6.366 -6.895 24.784 1.00 70.25 112 LYS A CA 1
ATOM 849 C C . LYS A 1 112 ? 7.183 -8.171 24.981 1.00 70.25 112 LYS A C 1
ATOM 851 O O . LYS A 1 112 ? 6.794 -9.005 25.790 1.00 70.25 112 LYS A O 1
ATOM 856 N N . THR A 1 113 ? 8.341 -8.302 24.335 1.00 60.38 113 THR A N 1
ATOM 857 C CA . THR A 1 113 ? 9.255 -9.436 24.569 1.00 60.38 113 THR A CA 1
ATOM 858 C C . THR A 1 113 ? 10.002 -9.364 25.904 1.00 60.38 113 THR A C 1
ATOM 860 O O . THR A 1 113 ? 10.474 -10.388 26.382 1.00 60.38 113 THR A O 1
ATOM 863 N N . THR A 1 114 ? 10.087 -8.186 26.530 1.00 56.84 114 THR A N 1
ATOM 864 C CA . THR A 1 114 ? 10.799 -7.982 27.808 1.00 56.84 114 THR A CA 1
ATOM 865 C C . THR A 1 114 ? 9.850 -7.988 29.022 1.00 56.84 114 THR A C 1
ATOM 867 O O . THR A 1 114 ? 10.292 -8.134 30.156 1.00 56.84 114 THR A O 1
ATOM 870 N N . GLY A 1 115 ? 8.534 -7.871 28.805 1.00 48.19 115 GLY A N 1
ATOM 871 C CA . GLY A 1 115 ? 7.510 -7.771 29.857 1.00 48.19 115 GLY A CA 1
ATOM 872 C C . GLY A 1 115 ? 6.922 -9.093 30.370 1.00 48.19 115 GLY A C 1
ATOM 873 O O . GLY A 1 115 ? 5.978 -9.063 31.149 1.00 48.19 115 GLY A O 1
ATOM 874 N N . GLY A 1 116 ? 7.450 -10.248 29.954 1.00 43.94 116 GLY A N 1
ATOM 875 C CA . GLY A 1 116 ? 6.998 -11.579 30.391 1.00 43.94 116 GLY A CA 1
ATOM 876 C C . GLY A 1 116 ? 7.669 -12.104 31.667 1.00 43.94 116 GLY A C 1
ATOM 877 O O . GLY A 1 116 ? 7.873 -13.306 31.786 1.00 43.94 116 GLY A O 1
ATOM 878 N N . SER A 1 117 ? 8.067 -11.226 32.589 1.00 41.03 117 SER A N 1
ATOM 879 C CA . SER A 1 117 ? 8.634 -11.604 33.890 1.00 41.03 117 SER A CA 1
ATOM 880 C C . SER A 1 117 ? 8.189 -10.608 34.962 1.00 41.03 117 SER A C 1
ATOM 882 O O . SER A 1 117 ? 8.955 -9.749 35.395 1.00 41.03 117 SER A O 1
ATOM 884 N N . GLU A 1 118 ? 6.937 -10.722 35.404 1.00 45.72 118 GLU A N 1
ATOM 885 C CA . GLU A 1 118 ? 6.511 -10.139 36.676 1.00 45.72 118 GLU A CA 1
ATOM 886 C C . GLU A 1 118 ? 6.896 -11.073 37.831 1.00 45.72 118 GLU A C 1
ATOM 888 O O . GLU A 1 118 ? 6.231 -12.068 38.105 1.00 45.72 118 GLU A O 1
ATOM 893 N N . SER A 1 119 ? 7.936 -10.695 38.571 1.00 40.44 119 SER A N 1
ATOM 894 C CA . SER A 1 119 ? 7.926 -10.838 40.026 1.00 40.44 119 SER A CA 1
ATOM 895 C C . SER A 1 119 ? 8.689 -9.673 40.658 1.00 40.44 119 SER A C 1
ATOM 897 O O . SER A 1 119 ? 9.914 -9.626 40.631 1.00 40.44 119 SER A O 1
ATOM 899 N N . ALA A 1 120 ? 7.910 -8.727 41.184 1.00 45.88 120 ALA A N 1
ATOM 900 C CA . ALA A 1 120 ? 8.171 -7.858 42.330 1.00 45.88 120 ALA A CA 1
ATOM 901 C C . ALA A 1 120 ? 9.610 -7.355 42.596 1.00 45.88 120 ALA A C 1
ATOM 903 O O . ALA A 1 120 ? 10.453 -8.066 43.132 1.00 45.88 120 ALA A O 1
ATOM 904 N N . SER A 1 121 ? 9.819 -6.043 42.458 1.00 38.34 121 SER A N 1
ATOM 905 C CA . SER A 1 121 ? 10.059 -5.164 43.621 1.00 38.34 121 SER A CA 1
ATOM 906 C C . SER A 1 121 ? 10.164 -3.688 43.206 1.00 38.34 121 SER A C 1
ATOM 908 O O . SER A 1 121 ? 10.682 -3.337 42.150 1.00 38.34 121 SER A O 1
ATOM 910 N N . LYS A 1 122 ? 9.577 -2.829 44.047 1.00 44.91 122 LYS A N 1
ATOM 911 C CA . LYS A 1 122 ? 9.530 -1.359 43.957 1.00 44.91 122 LYS A CA 1
ATOM 912 C C . LYS A 1 122 ? 10.902 -0.725 44.313 1.00 44.91 122 LYS A C 1
ATOM 914 O O . LYS A 1 122 ? 11.782 -1.431 44.794 1.00 44.91 122 LYS A O 1
ATOM 919 N N . PRO A 1 123 ? 11.092 0.590 44.076 1.00 49.62 123 PRO A N 1
ATOM 920 C CA . PRO A 1 123 ? 12.363 1.196 43.682 1.00 49.62 123 PRO A CA 1
ATOM 921 C C . PRO A 1 123 ? 13.249 1.608 44.860 1.00 49.62 123 PRO A C 1
ATOM 923 O O . PRO A 1 123 ? 12.765 1.889 45.956 1.00 49.62 123 PRO A O 1
ATOM 926 N N . THR A 1 124 ? 14.550 1.765 44.606 1.00 35.28 124 THR A N 1
ATOM 927 C CA . THR A 1 124 ? 15.385 2.661 45.413 1.00 35.28 124 THR A CA 1
ATOM 928 C C . THR A 1 124 ? 16.440 3.357 44.561 1.00 35.28 124 THR A C 1
ATOM 930 O O . THR A 1 124 ? 17.023 2.811 43.628 1.00 35.28 124 THR A O 1
ATOM 933 N N . GLU A 1 125 ? 16.577 4.622 44.902 1.00 37.78 125 GLU A N 1
ATOM 934 C CA . GLU A 1 125 ? 17.303 5.728 44.316 1.00 37.78 125 GLU A CA 1
ATOM 935 C C . GLU A 1 125 ? 18.831 5.598 44.474 1.00 37.78 125 GLU A C 1
ATOM 937 O O . GLU A 1 125 ? 19.323 5.138 45.498 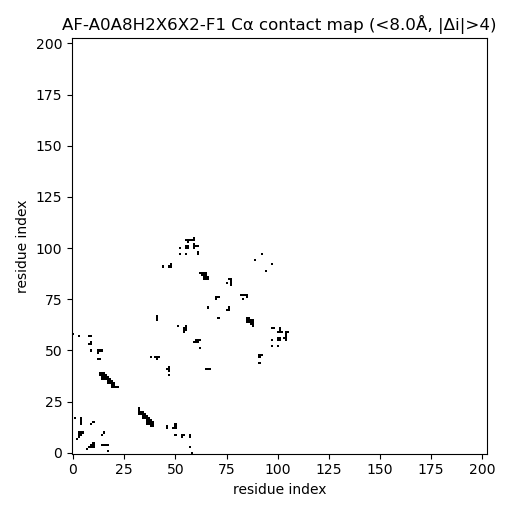1.00 37.78 125 GLU A O 1
ATOM 942 N N . GLY A 1 126 ? 19.565 6.051 43.450 1.00 38.50 126 GLY A N 1
ATOM 943 C CA . GLY A 1 126 ? 20.912 6.630 43.532 1.00 38.50 126 GLY A CA 1
ATOM 944 C C . GLY A 1 126 ? 22.078 5.793 44.082 1.00 38.50 126 GLY A C 1
ATOM 945 O O . GLY A 1 126 ? 22.251 5.681 45.287 1.00 38.50 126 GLY A O 1
ATOM 946 N N . ASN A 1 127 ? 23.049 5.448 43.222 1.00 37.97 127 ASN A N 1
ATOM 947 C CA . ASN A 1 127 ? 24.431 5.882 43.479 1.00 37.97 127 ASN A CA 1
ATOM 948 C C . ASN A 1 127 ? 25.341 5.817 42.242 1.00 37.97 127 ASN A C 1
ATOM 950 O O . ASN A 1 127 ? 25.423 4.810 41.542 1.00 37.97 127 ASN A O 1
ATOM 954 N N . LYS A 1 128 ? 26.085 6.903 42.023 1.00 49.59 128 LYS A N 1
ATOM 955 C CA . LYS A 1 128 ? 27.161 7.021 41.035 1.00 49.59 128 LYS A CA 1
ATOM 956 C C . LYS A 1 128 ? 28.340 6.150 41.473 1.00 49.59 128 LYS A C 1
ATOM 958 O O . LYS A 1 128 ? 28.904 6.391 42.536 1.00 49.59 128 LYS A O 1
ATOM 963 N N . LYS A 1 129 ? 28.823 5.249 40.614 1.00 48.31 129 LYS A N 1
ATOM 964 C CA . LYS A 1 129 ? 30.216 4.779 40.682 1.00 48.31 129 LYS A CA 1
ATOM 965 C C . LYS A 1 129 ? 30.875 4.862 39.313 1.00 48.31 129 LYS A C 1
ATOM 967 O O . LYS A 1 129 ? 30.602 4.082 38.410 1.00 48.31 129 LYS A O 1
ATOM 972 N N . LYS A 1 130 ? 31.756 5.860 39.204 1.00 50.94 130 LYS A N 1
ATOM 973 C CA . LYS A 1 130 ? 32.821 5.946 38.206 1.00 50.94 130 LYS A CA 1
ATOM 974 C C . LYS A 1 130 ? 33.662 4.673 38.314 1.00 50.94 130 LYS A C 1
ATOM 976 O O . LYS A 1 130 ? 34.176 4.401 39.396 1.00 50.94 130 LYS A O 1
ATOM 981 N N . PHE A 1 131 ? 33.836 3.951 37.212 1.00 44.28 131 PHE A N 1
ATOM 982 C CA . PHE A 1 131 ? 34.950 3.023 37.068 1.00 44.28 131 PHE A CA 1
ATOM 983 C C . PHE A 1 131 ? 35.920 3.536 36.013 1.00 44.28 131 PHE A C 1
ATOM 985 O O . PHE A 1 131 ? 35.566 4.139 35.004 1.00 44.28 131 PHE A O 1
ATOM 992 N N . THR A 1 132 ? 37.168 3.391 36.402 1.00 48.69 132 THR A N 1
ATOM 993 C CA . THR A 1 132 ? 38.375 4.066 35.979 1.00 48.69 132 THR A CA 1
ATOM 994 C C . THR A 1 132 ? 38.945 3.475 34.695 1.00 48.69 132 THR A C 1
ATOM 996 O O . THR A 1 132 ? 38.842 2.281 34.423 1.00 48.69 132 THR A O 1
ATOM 999 N N . LYS A 1 133 ? 39.566 4.356 33.906 1.00 51.22 133 LYS A N 1
ATOM 1000 C CA . LYS A 1 133 ? 40.334 4.051 32.697 1.00 51.22 133 LYS A CA 1
ATOM 1001 C C . LYS A 1 133 ? 41.437 3.033 33.017 1.00 51.22 133 LYS A C 1
ATOM 1003 O O . LYS A 1 133 ? 42.230 3.266 33.927 1.00 51.22 133 LYS A O 1
ATOM 1008 N N . ARG A 1 134 ? 41.515 1.942 32.248 1.00 50.31 134 ARG A N 1
ATOM 1009 C CA . ARG A 1 134 ? 42.712 1.086 32.188 1.00 50.31 134 ARG A CA 1
ATOM 1010 C C . ARG A 1 134 ? 43.706 1.679 31.174 1.00 50.31 134 ARG A C 1
ATOM 1012 O O . ARG A 1 134 ? 43.275 2.012 30.071 1.00 50.31 134 ARG A O 1
ATOM 1019 N N . PRO A 1 135 ? 44.995 1.821 31.524 1.00 48.47 135 PRO A N 1
ATOM 1020 C CA . PRO A 1 135 ? 46.023 2.343 30.629 1.00 48.47 135 PRO A CA 1
ATOM 1021 C C . PRO A 1 135 ? 46.417 1.291 29.583 1.00 48.47 135 PRO A C 1
ATOM 1023 O O . PRO A 1 135 ? 46.662 0.133 29.926 1.00 48.47 135 PRO A O 1
ATOM 1026 N N . ARG A 1 136 ? 46.475 1.691 28.306 1.00 52.22 136 ARG A N 1
ATOM 1027 C CA . ARG A 1 136 ? 47.100 0.901 27.239 1.00 52.22 136 ARG A CA 1
ATOM 1028 C C . ARG A 1 136 ? 48.564 1.327 27.148 1.00 52.22 136 ARG A C 1
ATOM 1030 O O . ARG A 1 136 ? 48.855 2.514 27.085 1.00 52.22 136 ARG A O 1
ATOM 1037 N N . LYS A 1 137 ? 49.437 0.329 27.224 1.00 54.47 137 LYS A N 1
ATOM 1038 C CA . LYS A 1 137 ? 50.895 0.410 27.165 1.00 54.47 137 LYS A CA 1
ATOM 1039 C C . LYS A 1 137 ? 51.321 0.755 25.731 1.00 54.47 137 LYS A C 1
ATOM 1041 O O . LYS A 1 137 ? 50.892 0.063 24.809 1.00 54.47 137 LYS A O 1
ATOM 1046 N N . GLU A 1 138 ? 52.111 1.808 25.571 1.00 51.31 138 GLU A N 1
ATOM 1047 C CA . GLU A 1 138 ? 52.958 2.046 24.398 1.00 51.31 138 GLU A CA 1
ATOM 1048 C C . GLU A 1 138 ? 54.350 1.493 24.707 1.00 51.31 138 GLU A C 1
ATOM 1050 O O . GLU A 1 138 ? 54.804 1.627 25.842 1.00 51.31 138 GLU A O 1
ATOM 1055 N N . GLU A 1 139 ? 54.991 0.872 23.718 1.00 57.44 139 GLU A N 1
ATOM 1056 C CA . GLU A 1 139 ? 56.436 0.972 23.480 1.00 57.44 139 GLU A CA 1
ATOM 1057 C C . GLU A 1 139 ? 56.760 0.539 22.026 1.00 57.44 139 GLU A C 1
ATOM 1059 O O . GLU A 1 139 ? 55.941 -0.169 21.425 1.00 57.44 139 GLU A O 1
ATOM 1064 N N . PRO A 1 140 ? 57.880 1.034 21.458 1.00 57.72 140 PRO A N 1
ATOM 1065 C CA . PRO A 1 140 ? 58.178 1.123 20.025 1.00 57.72 140 PRO A CA 1
ATOM 1066 C C . PRO A 1 140 ? 59.113 0.003 19.525 1.00 57.72 140 PRO A C 1
ATOM 1068 O O . PRO A 1 140 ? 59.672 -0.738 20.326 1.00 57.72 140 PRO A O 1
ATOM 1071 N N . ASP A 1 141 ? 59.244 -0.145 18.203 1.00 43.50 141 ASP A N 1
ATOM 1072 C CA . ASP A 1 141 ? 60.480 0.168 17.457 1.00 43.50 141 ASP A CA 1
ATOM 1073 C C . ASP A 1 141 ? 60.423 -0.358 16.012 1.00 43.50 141 ASP A C 1
ATOM 1075 O O . ASP A 1 141 ? 59.969 -1.469 15.735 1.00 43.50 141 ASP A O 1
ATOM 1079 N N . ASP A 1 142 ? 60.835 0.546 15.126 1.00 46.00 142 ASP A N 1
ATOM 1080 C CA . ASP A 1 142 ? 61.600 0.410 13.888 1.00 46.00 142 ASP A CA 1
ATOM 1081 C C . ASP A 1 142 ? 61.804 -0.988 13.262 1.00 46.00 142 ASP A C 1
ATOM 1083 O O . ASP A 1 142 ? 62.351 -1.917 13.853 1.00 46.00 142 ASP A O 1
ATOM 1087 N N . ASP A 1 143 ? 61.503 -1.058 11.962 1.00 46.19 143 ASP A N 1
ATOM 1088 C CA . ASP A 1 143 ? 62.520 -1.068 10.893 1.00 46.19 143 ASP A CA 1
ATOM 1089 C C . ASP A 1 143 ? 62.240 -2.085 9.763 1.00 46.19 143 ASP A C 1
ATOM 1091 O O . ASP A 1 143 ? 61.710 -3.180 9.957 1.00 46.19 143 ASP A O 1
ATOM 1095 N N . VAL A 1 144 ? 62.724 -1.711 8.578 1.00 53.34 144 VAL A N 1
ATOM 1096 C CA . VAL A 1 144 ? 63.031 -2.551 7.413 1.00 53.34 144 VAL A CA 1
ATOM 1097 C C . VAL A 1 144 ? 61.843 -3.043 6.576 1.00 53.34 144 VAL A C 1
ATOM 1099 O O . VAL A 1 144 ? 61.361 -4.160 6.717 1.00 53.34 144 VAL A O 1
ATOM 1102 N N . PHE A 1 145 ? 61.414 -2.232 5.610 1.00 47.72 145 PHE A N 1
ATOM 1103 C CA . PHE A 1 145 ? 61.707 -2.488 4.190 1.00 47.72 145 PHE A CA 1
ATOM 1104 C C . PHE A 1 145 ? 61.134 -1.339 3.365 1.00 47.72 145 PHE A C 1
ATOM 1106 O O . PHE A 1 145 ? 59.990 -1.355 2.909 1.00 47.72 145 PHE A O 1
ATOM 1113 N N . ASP A 1 146 ? 61.979 -0.327 3.222 1.00 49.31 146 ASP A N 1
ATOM 1114 C CA . ASP A 1 146 ? 61.903 0.617 2.129 1.00 49.31 146 ASP A CA 1
ATOM 1115 C C . ASP A 1 146 ? 62.310 -0.094 0.826 1.00 49.31 146 ASP A C 1
ATOM 1117 O O . ASP A 1 146 ? 63.199 -0.953 0.807 1.00 49.31 146 ASP A O 1
ATOM 1121 N N . ASP A 1 147 ? 61.698 0.391 -0.247 1.00 47.16 147 ASP A N 1
ATOM 1122 C CA . ASP A 1 147 ? 62.287 0.529 -1.573 1.00 47.16 147 ASP A CA 1
ATOM 1123 C C . ASP A 1 147 ? 62.066 -0.549 -2.664 1.00 47.16 147 ASP A C 1
ATOM 1125 O O . ASP A 1 147 ? 62.079 -1.761 -2.453 1.00 47.16 147 ASP A O 1
ATOM 1129 N N . VAL A 1 148 ? 61.981 -0.007 -3.890 1.00 45.19 148 VAL A N 1
ATOM 1130 C CA . VAL A 1 148 ? 62.201 -0.616 -5.216 1.00 45.19 148 VAL A CA 1
ATOM 1131 C C . VAL A 1 148 ? 60.958 -1.124 -5.990 1.00 45.19 148 VAL A C 1
ATOM 1133 O O . VAL A 1 148 ? 60.675 -2.315 -6.074 1.00 45.19 148 VAL A O 1
ATOM 1136 N N . LYS A 1 149 ? 60.346 -0.188 -6.747 1.00 45.72 149 LYS A N 1
ATOM 1137 C CA . LYS A 1 149 ? 60.635 0.033 -8.197 1.00 45.72 149 LYS A CA 1
ATOM 1138 C C . LYS A 1 149 ? 59.485 -0.111 -9.211 1.00 45.72 149 LYS A C 1
ATOM 1140 O O . LYS A 1 149 ? 58.857 -1.152 -9.368 1.00 45.72 149 LYS A O 1
ATOM 1145 N N . GLU A 1 150 ? 59.339 0.969 -9.982 1.00 49.03 150 GLU A N 1
ATOM 1146 C CA . GLU A 1 150 ? 58.673 1.093 -11.285 1.00 49.03 150 GLU A CA 1
ATOM 1147 C C . GLU A 1 150 ? 59.202 0.093 -12.334 1.00 49.03 150 GLU A C 1
ATOM 1149 O O . GLU A 1 150 ? 60.416 -0.061 -12.480 1.00 49.03 150 GLU A O 1
ATOM 1154 N N . ASN A 1 151 ? 58.318 -0.511 -13.139 1.00 39.25 151 ASN A N 1
ATOM 1155 C CA . ASN A 1 151 ? 58.242 -0.284 -14.598 1.00 39.25 151 ASN A CA 1
ATOM 1156 C C . ASN A 1 151 ? 57.307 -1.280 -15.311 1.00 39.25 151 ASN A C 1
ATOM 1158 O O . ASN A 1 151 ? 57.401 -2.483 -15.101 1.00 39.25 151 ASN A O 1
ATOM 1162 N N . ASN A 1 152 ? 56.491 -0.716 -16.212 1.00 43.53 152 ASN A N 1
ATOM 1163 C CA . ASN A 1 152 ? 56.018 -1.206 -17.518 1.00 43.53 152 ASN A CA 1
ATOM 1164 C C . ASN A 1 152 ? 55.851 -2.717 -17.767 1.00 43.53 152 ASN A C 1
ATOM 1166 O O . ASN A 1 152 ? 56.831 -3.458 -17.775 1.00 43.53 152 ASN A O 1
ATOM 1170 N N . SER A 1 153 ? 54.677 -3.105 -18.279 1.00 39.09 153 SER A N 1
ATOM 1171 C CA . SER A 1 153 ? 54.555 -3.509 -19.694 1.00 39.09 153 SER A CA 1
ATOM 1172 C C . SER A 1 153 ? 53.103 -3.629 -20.164 1.00 39.09 153 SER A C 1
ATOM 1174 O O . SER A 1 153 ? 52.190 -3.887 -19.384 1.00 39.09 153 SER A O 1
ATOM 1176 N N . ASP A 1 154 ? 52.996 -3.370 -21.462 1.00 40.34 154 ASP A N 1
ATOM 1177 C CA . ASP A 1 154 ? 51.893 -3.448 -22.416 1.00 40.34 154 ASP A CA 1
ATOM 1178 C C . ASP A 1 154 ? 51.265 -4.848 -22.575 1.00 40.34 154 ASP A C 1
ATOM 1180 O O . ASP A 1 154 ? 51.830 -5.843 -22.125 1.00 40.34 154 ASP A O 1
ATOM 1184 N N . ASP A 1 155 ? 50.163 -4.864 -23.337 1.00 40.44 155 ASP A N 1
ATOM 1185 C CA . ASP A 1 155 ? 49.505 -6.000 -24.010 1.00 40.44 155 ASP A CA 1
ATOM 1186 C C . ASP A 1 155 ? 48.769 -7.047 -23.146 1.00 40.44 155 ASP A C 1
ATOM 1188 O O . ASP A 1 155 ? 49.348 -7.815 -22.386 1.00 40.44 155 ASP A O 1
ATOM 1192 N N . ASP A 1 156 ? 47.451 -7.180 -23.329 1.00 37.66 156 ASP A N 1
ATOM 1193 C CA . ASP A 1 156 ? 46.930 -7.995 -24.438 1.00 37.66 156 ASP A CA 1
ATOM 1194 C C . ASP A 1 156 ? 45.391 -7.992 -24.443 1.00 37.66 156 ASP A C 1
ATOM 1196 O O . ASP A 1 156 ? 44.705 -8.020 -23.415 1.00 37.66 156 ASP A O 1
ATOM 1200 N N . ALA A 1 157 ? 44.849 -7.929 -25.649 1.00 43.69 157 ALA A N 1
ATOM 1201 C CA . ALA A 1 157 ? 43.440 -8.024 -25.951 1.00 43.69 157 ALA A CA 1
ATOM 1202 C C . ALA A 1 157 ? 42.973 -9.484 -25.873 1.00 43.69 157 ALA A C 1
ATOM 1204 O O . ALA A 1 157 ? 43.693 -10.396 -26.247 1.00 43.69 157 ALA A O 1
ATOM 1205 N N . THR A 1 158 ? 41.712 -9.721 -25.509 1.00 44.16 158 THR A N 1
ATOM 1206 C CA . THR A 1 158 ? 40.902 -10.774 -26.156 1.00 44.16 158 THR A CA 1
ATOM 1207 C C . THR A 1 158 ? 39.424 -10.577 -25.835 1.00 44.16 158 THR A C 1
ATOM 1209 O O . THR A 1 158 ? 38.869 -11.055 -24.847 1.00 44.16 158 THR A O 1
ATOM 1212 N N . THR A 1 159 ? 38.771 -9.832 -26.725 1.00 39.28 159 THR A N 1
ATOM 1213 C CA . THR A 1 159 ? 37.319 -9.742 -26.852 1.00 39.28 159 THR A CA 1
ATOM 1214 C C . THR A 1 159 ? 36.755 -11.091 -27.281 1.00 39.28 159 THR A C 1
ATOM 1216 O O . THR A 1 159 ? 37.158 -11.667 -28.289 1.00 39.28 159 THR A O 1
ATOM 1219 N N . THR A 1 160 ? 35.805 -11.587 -26.498 1.00 44.62 160 THR A N 1
ATOM 1220 C CA . THR A 1 160 ? 35.037 -12.800 -26.758 1.00 44.62 160 THR A CA 1
ATOM 1221 C C . THR A 1 160 ? 33.801 -12.483 -27.609 1.00 44.62 160 THR A C 1
ATOM 1223 O O . THR A 1 160 ? 33.156 -11.458 -27.404 1.00 44.62 160 THR A O 1
ATOM 1226 N N . GLN A 1 161 ? 33.431 -13.461 -28.441 1.00 47.97 161 GLN A N 1
ATOM 1227 C CA . GLN A 1 161 ? 32.117 -13.723 -29.054 1.00 47.97 161 GLN A CA 1
ATOM 1228 C C . GLN A 1 161 ? 31.946 -13.375 -30.536 1.00 47.97 161 GLN A C 1
ATOM 1230 O O . GLN A 1 161 ? 31.441 -12.331 -30.940 1.00 47.97 161 GLN A O 1
ATOM 1235 N N . ASP A 1 162 ? 32.332 -14.381 -31.315 1.00 35.72 162 ASP A N 1
ATOM 1236 C CA . ASP A 1 162 ? 31.799 -14.737 -32.620 1.00 35.72 162 ASP A CA 1
ATOM 1237 C C . ASP A 1 162 ? 30.483 -15.544 -32.455 1.00 35.72 162 ASP A C 1
ATOM 1239 O O . ASP A 1 162 ? 30.233 -16.105 -31.384 1.00 35.72 162 ASP A O 1
ATOM 1243 N N . ILE A 1 163 ? 29.722 -15.684 -33.549 1.00 43.09 163 ILE A N 1
ATOM 1244 C CA . ILE A 1 163 ? 28.518 -16.525 -33.763 1.00 43.09 163 ILE A CA 1
ATOM 1245 C C . ILE A 1 163 ? 27.151 -15.848 -33.489 1.00 43.09 163 ILE A C 1
ATOM 1247 O O . ILE A 1 163 ? 26.535 -16.019 -32.441 1.00 43.09 163 ILE A O 1
ATOM 1251 N N . LEU A 1 164 ? 26.607 -15.150 -34.499 1.00 45.19 164 LEU A N 1
ATOM 1252 C CA . LEU A 1 164 ? 25.505 -15.672 -35.337 1.00 45.19 164 LEU A CA 1
ATOM 1253 C C . LEU A 1 164 ? 25.124 -14.691 -36.465 1.00 45.19 164 LEU A C 1
ATOM 1255 O O . LEU A 1 164 ? 24.539 -13.628 -36.253 1.00 45.19 164 LEU A O 1
ATOM 1259 N N . ASP A 1 165 ? 25.411 -15.134 -37.687 1.00 38.62 165 ASP A N 1
ATOM 1260 C CA . ASP A 1 165 ? 24.896 -14.650 -38.964 1.00 38.62 165 ASP A CA 1
ATOM 1261 C C . ASP A 1 165 ? 23.358 -14.644 -39.038 1.00 38.62 165 ASP A C 1
ATOM 1263 O O . ASP A 1 165 ? 22.737 -15.705 -39.003 1.00 38.62 165 ASP A O 1
ATOM 1267 N N . ILE A 1 166 ? 22.749 -13.487 -39.332 1.00 46.41 166 ILE A N 1
ATOM 1268 C CA . ILE A 1 166 ? 21.577 -13.412 -40.224 1.00 46.41 166 ILE A CA 1
ATOM 1269 C C . ILE A 1 166 ? 21.755 -12.230 -41.182 1.00 46.41 166 ILE A C 1
ATOM 1271 O O . ILE A 1 166 ? 21.454 -11.073 -40.897 1.00 46.41 166 ILE A O 1
ATOM 1275 N N . LYS A 1 167 ? 22.222 -12.566 -42.383 1.00 44.41 167 LYS A N 1
ATOM 1276 C CA . LYS A 1 167 ? 22.293 -11.710 -43.565 1.00 44.41 167 LYS A CA 1
ATOM 1277 C C . LYS A 1 167 ? 20.969 -11.792 -44.329 1.00 44.41 167 LYS A C 1
ATOM 1279 O O . LYS A 1 167 ? 20.731 -12.780 -45.016 1.00 44.41 167 LYS A O 1
ATOM 1284 N N . LYS A 1 168 ? 20.155 -10.728 -44.330 1.00 51.06 168 LYS A N 1
ATOM 1285 C CA . LYS A 1 168 ? 19.341 -10.376 -45.509 1.00 51.06 168 LYS A CA 1
ATOM 1286 C C . LYS A 1 168 ? 19.408 -8.881 -45.808 1.00 51.06 168 LYS A C 1
ATOM 1288 O O . LYS A 1 168 ? 19.177 -8.014 -44.980 1.00 51.06 168 LYS A O 1
ATOM 1293 N N . LYS A 1 169 ? 19.797 -8.667 -47.057 1.00 41.75 169 LYS A N 1
ATOM 1294 C CA . LYS A 1 169 ? 20.181 -7.462 -47.776 1.00 41.75 169 LYS A CA 1
ATOM 1295 C C . LYS A 1 169 ? 18.924 -6.769 -48.304 1.00 41.75 169 LYS A C 1
ATOM 1297 O O . LYS A 1 169 ? 18.164 -7.401 -49.028 1.00 41.75 169 LYS A O 1
ATOM 1302 N N . SER A 1 170 ? 18.756 -5.483 -48.013 1.00 47.88 170 SER A N 1
ATOM 1303 C CA . SER A 1 170 ? 17.993 -4.571 -48.866 1.00 47.88 170 SER A CA 1
ATOM 1304 C C . SER A 1 170 ? 18.652 -3.196 -48.856 1.00 47.88 170 SER A C 1
ATOM 1306 O O . SER A 1 170 ? 18.996 -2.637 -47.822 1.00 47.88 170 SER A O 1
ATOM 1308 N N . THR A 1 171 ? 18.890 -2.746 -50.072 1.00 44.69 171 THR A N 1
ATOM 1309 C CA . THR A 1 171 ? 19.609 -1.592 -50.601 1.00 44.69 171 THR A CA 1
ATOM 1310 C C . THR A 1 171 ? 18.997 -0.225 -50.280 1.00 44.69 171 THR A C 1
ATOM 1312 O O . THR A 1 171 ? 17.808 -0.033 -50.502 1.00 44.69 171 THR A O 1
ATOM 1315 N N . GLY A 1 172 ? 19.864 0.750 -49.967 1.00 50.47 172 GLY A N 1
ATOM 1316 C CA . GLY A 1 172 ? 19.760 2.129 -50.482 1.00 50.47 172 GLY A CA 1
ATOM 1317 C C . GLY A 1 172 ? 19.233 3.214 -49.520 1.00 50.47 172 GLY A C 1
ATOM 1318 O O . GLY A 1 172 ? 18.128 3.061 -49.009 1.00 50.47 172 GLY A O 1
ATOM 1319 N N . PRO A 1 173 ? 19.970 4.328 -49.301 1.00 54.66 173 PRO A N 1
ATOM 1320 C CA . PRO A 1 173 ? 19.574 5.415 -48.402 1.00 54.66 173 PRO A CA 1
ATOM 1321 C C . PRO A 1 173 ? 18.836 6.550 -49.136 1.00 54.66 173 PRO A C 1
ATOM 1323 O O . PRO A 1 173 ? 19.073 6.773 -50.326 1.00 54.66 173 PRO A O 1
ATOM 1326 N N . PRO A 1 174 ? 18.047 7.358 -48.409 1.00 63.91 174 PRO A N 1
ATOM 1327 C CA . PRO A 1 174 ? 17.882 8.764 -48.771 1.00 63.91 174 PRO A CA 1
ATOM 1328 C C . PRO A 1 174 ? 18.206 9.739 -47.611 1.00 63.91 174 PRO A C 1
ATOM 1330 O O . PRO A 1 174 ? 18.451 9.314 -46.481 1.00 63.91 174 PRO A O 1
ATOM 1333 N N . PRO A 1 175 ? 18.331 11.046 -47.916 1.00 58.03 175 PRO A N 1
ATOM 1334 C CA . PRO A 1 175 ? 19.389 11.918 -47.405 1.00 58.03 175 PRO A CA 1
ATOM 1335 C C . PRO A 1 175 ? 19.010 12.771 -46.183 1.00 58.03 175 PRO A C 1
ATOM 1337 O O . PRO A 1 175 ? 17.857 12.869 -45.775 1.00 58.03 175 PRO A O 1
ATOM 1340 N N . LYS A 1 176 ? 20.036 13.426 -45.622 1.00 54.66 176 LYS A N 1
ATOM 1341 C CA . LYS A 1 176 ? 19.963 14.399 -44.522 1.00 54.66 176 LYS A CA 1
ATOM 1342 C C . LYS A 1 176 ? 19.380 15.762 -44.946 1.00 54.66 176 LYS A C 1
ATOM 1344 O O . LYS A 1 176 ? 19.756 16.285 -45.991 1.00 54.66 176 LYS A O 1
ATOM 1349 N N . ALA A 1 177 ? 18.685 16.364 -43.967 1.00 51.91 177 ALA A N 1
ATOM 1350 C CA . ALA A 1 177 ? 18.468 17.799 -43.679 1.00 51.91 177 ALA A CA 1
ATOM 1351 C C . ALA A 1 177 ? 17.319 18.532 -44.422 1.00 51.91 177 ALA A C 1
ATOM 1353 O O . ALA A 1 177 ? 16.928 18.075 -45.492 1.00 51.91 177 ALA A O 1
ATOM 1354 N N . PRO A 1 178 ? 16.794 19.686 -43.923 1.00 53.53 178 PRO A N 1
ATOM 1355 C CA . PRO A 1 178 ? 17.112 20.431 -42.694 1.00 53.53 178 PRO A CA 1
ATOM 1356 C C . PRO A 1 178 ? 15.900 20.835 -41.806 1.00 53.53 178 PRO A C 1
ATOM 1358 O O . PRO A 1 178 ? 14.731 20.718 -42.161 1.00 53.53 178 PRO A O 1
ATOM 1361 N N . LEU A 1 179 ? 16.266 21.367 -40.637 1.00 54.22 179 LEU A N 1
ATOM 1362 C CA . LEU A 1 179 ? 15.516 22.167 -39.664 1.00 54.22 179 LEU A CA 1
ATOM 1363 C C . LEU A 1 179 ? 14.475 23.124 -40.292 1.00 54.22 179 LEU A C 1
ATOM 1365 O O . LEU A 1 179 ? 14.832 23.927 -41.150 1.00 54.22 179 LEU A O 1
ATOM 1369 N N . ASN A 1 180 ? 13.232 23.127 -39.792 1.00 47.22 180 ASN A N 1
ATOM 1370 C CA . ASN A 1 180 ? 12.315 24.257 -39.973 1.00 47.22 180 ASN A CA 1
ATOM 1371 C C . ASN A 1 180 ? 11.325 24.425 -38.805 1.00 47.22 180 ASN A C 1
ATOM 1373 O O . ASN A 1 180 ? 10.417 23.630 -38.603 1.00 47.22 180 ASN A O 1
ATOM 1377 N N . LYS A 1 181 ? 11.519 25.551 -38.111 1.00 51.19 181 LYS A N 1
ATOM 1378 C CA . LYS A 1 181 ? 10.521 26.596 -37.839 1.00 51.19 181 LYS A CA 1
ATOM 1379 C C . LYS A 1 181 ? 9.323 26.266 -36.933 1.00 51.19 181 LYS A C 1
ATOM 1381 O O . LYS A 1 181 ? 8.244 25.893 -37.371 1.00 51.19 181 LYS A O 1
ATOM 1386 N N . ILE A 1 182 ? 9.535 26.622 -35.666 1.00 52.22 182 ILE A N 1
ATOM 1387 C CA . ILE A 1 182 ? 8.561 27.193 -34.725 1.00 52.22 182 ILE A CA 1
ATOM 1388 C C . ILE A 1 182 ? 7.553 28.105 -35.444 1.00 52.22 182 ILE A C 1
ATOM 1390 O O . ILE A 1 182 ? 7.965 29.045 -36.128 1.00 52.22 182 ILE A O 1
ATOM 1394 N N . ARG A 1 183 ? 6.257 27.856 -35.220 1.00 50.25 183 ARG A N 1
ATOM 1395 C CA . ARG A 1 183 ? 5.151 28.831 -35.259 1.00 50.25 183 ARG A CA 1
ATOM 1396 C C . ARG A 1 183 ? 3.924 28.220 -34.570 1.00 50.25 183 ARG A C 1
ATOM 1398 O O . ARG A 1 183 ? 3.160 27.492 -35.193 1.00 50.25 183 ARG A O 1
ATOM 1405 N N . THR A 1 184 ? 3.756 28.519 -33.288 1.00 50.59 184 THR A N 1
ATOM 1406 C CA . THR A 1 184 ? 2.452 28.503 -32.608 1.00 50.59 184 THR A CA 1
ATOM 1407 C C . THR A 1 184 ? 1.793 29.876 -32.818 1.00 50.59 184 THR A C 1
ATOM 1409 O O . THR A 1 184 ? 2.509 30.878 -32.728 1.00 50.59 184 THR A O 1
ATOM 1412 N N . PRO A 1 185 ? 0.486 29.956 -33.121 1.00 57.09 185 PRO A N 1
ATOM 1413 C CA . PRO A 1 185 ? -0.238 31.218 -33.240 1.00 57.09 185 PRO A CA 1
ATOM 1414 C C . PRO A 1 185 ? -1.296 31.372 -32.140 1.00 57.09 185 PRO A C 1
ATOM 1416 O O . PRO A 1 185 ? -2.389 30.874 -32.333 1.00 57.09 185 PRO A O 1
ATOM 1419 N N . GLU A 1 186 ? -1.012 32.063 -31.034 1.00 54.69 186 GLU A N 1
ATOM 1420 C CA . GLU A 1 186 ? -2.012 32.478 -30.020 1.00 54.69 186 GLU A CA 1
ATOM 1421 C C . GLU A 1 186 ? -1.405 33.722 -29.335 1.00 54.69 186 GLU A C 1
ATOM 1423 O O . GLU A 1 186 ? -0.407 33.609 -28.631 1.00 54.69 186 GLU A O 1
ATOM 1428 N N . ASP A 1 187 ? -1.673 34.969 -29.727 1.00 51.06 187 ASP A N 1
ATOM 1429 C CA . ASP A 1 187 ? -2.905 35.757 -29.573 1.00 51.06 187 ASP A CA 1
ATOM 1430 C C . ASP A 1 187 ? -3.761 35.382 -28.356 1.00 51.06 187 ASP A C 1
ATOM 1432 O O . ASP A 1 187 ? -4.638 34.531 -28.443 1.00 51.06 187 ASP A O 1
ATOM 1436 N N . SER A 1 188 ? -3.480 36.025 -27.219 1.00 57.88 188 SER A N 1
ATOM 1437 C CA . SER A 1 188 ? -4.531 36.591 -26.370 1.00 57.88 188 SER A CA 1
ATOM 1438 C C . SER A 1 188 ? -3.914 37.605 -25.404 1.00 57.88 188 SER A C 1
ATOM 1440 O O . SER A 1 188 ? -3.305 37.259 -24.391 1.00 57.88 188 SER A O 1
ATOM 1442 N N . ALA A 1 189 ? -4.060 38.880 -25.752 1.00 52.69 189 ALA A N 1
ATOM 1443 C CA . ALA A 1 189 ? -4.008 39.992 -24.817 1.00 52.69 189 ALA A CA 1
ATOM 1444 C C . ALA A 1 189 ? -5.378 40.142 -24.135 1.00 52.69 189 ALA A C 1
ATOM 1446 O O . ALA A 1 189 ? -6.388 40.040 -24.821 1.00 52.69 189 ALA A O 1
ATOM 1447 N N . THR A 1 190 ? -5.370 40.367 -22.818 1.00 54.00 190 THR A N 1
ATOM 1448 C CA . THR A 1 190 ? -6.285 41.189 -21.983 1.00 54.00 190 THR A CA 1
ATOM 1449 C C . THR A 1 190 ? -5.849 40.916 -20.539 1.00 54.00 190 THR A C 1
ATOM 1451 O O . THR A 1 190 ? -5.957 39.787 -20.070 1.00 54.00 190 THR A O 1
ATOM 1454 N N . GLU A 1 191 ? -5.048 41.783 -19.919 1.00 55.62 191 GLU A N 1
ATOM 1455 C CA . GLU A 1 191 ? -5.498 42.963 -19.158 1.00 55.62 191 GLU A CA 1
ATOM 1456 C C . GLU A 1 191 ? -6.496 42.600 -18.047 1.00 55.62 191 GLU A C 1
ATOM 1458 O O . GLU A 1 191 ? -7.639 42.262 -18.330 1.00 55.62 191 GLU A O 1
ATOM 1463 N N . SER A 1 192 ? -6.040 42.642 -16.787 1.00 54.78 192 SER A N 1
ATOM 1464 C CA . SER A 1 192 ? -6.586 43.556 -15.771 1.00 54.78 192 SER A CA 1
ATOM 1465 C C . SER A 1 192 ? -5.929 43.344 -14.402 1.00 54.78 192 SER A C 1
ATOM 1467 O O . SER A 1 192 ? -5.996 42.279 -13.791 1.00 54.78 192 SER A O 1
ATOM 1469 N N . GLU A 1 193 ? -5.277 44.420 -13.975 1.00 53.12 193 GLU A N 1
ATOM 1470 C CA . GLU A 1 193 ? -4.792 44.769 -12.640 1.00 53.12 193 GLU A CA 1
ATOM 1471 C C . GLU A 1 193 ? -5.965 45.228 -11.733 1.00 53.12 193 GLU A C 1
ATOM 1473 O O . GLU A 1 193 ? -7.073 45.421 -12.232 1.00 53.12 193 GLU A O 1
ATOM 1478 N N . SER A 1 194 ? -5.677 45.441 -10.438 1.00 56.94 194 SER A N 1
ATOM 1479 C CA . SER A 1 194 ? -6.516 45.911 -9.303 1.00 56.94 194 SER A CA 1
ATOM 1480 C C . SER A 1 194 ? -6.980 44.784 -8.367 1.00 56.94 194 SER A C 1
ATOM 1482 O O . SER A 1 194 ? -7.804 43.952 -8.729 1.00 56.94 194 SER A O 1
ATOM 1484 N N . ASP A 1 195 ? -6.357 44.566 -7.202 1.00 51.47 195 ASP A N 1
ATOM 1485 C CA . ASP A 1 195 ? -6.200 45.448 -6.019 1.00 51.47 195 ASP A CA 1
ATOM 1486 C C . ASP A 1 195 ? -7.554 45.821 -5.394 1.00 51.47 195 ASP A C 1
ATOM 1488 O O . ASP A 1 195 ? -8.317 46.578 -5.983 1.00 51.47 195 ASP A O 1
ATOM 1492 N N . GLU A 1 196 ? -7.897 45.203 -4.257 1.00 56.97 196 GLU A N 1
ATOM 1493 C CA . GLU A 1 196 ? -8.104 45.905 -2.979 1.00 56.97 196 GLU A CA 1
ATOM 1494 C C . GLU A 1 196 ? -8.567 44.915 -1.886 1.00 56.97 196 GLU A C 1
ATOM 1496 O O . GLU A 1 196 ? -9.313 43.959 -2.113 1.00 56.97 196 GLU A O 1
ATOM 1501 N N . ALA A 1 197 ? -8.049 45.128 -0.680 1.00 60.34 197 ALA A N 1
ATOM 1502 C CA . ALA A 1 197 ? -8.257 44.338 0.528 1.00 60.34 197 ALA A CA 1
ATOM 1503 C C . ALA A 1 197 ? -9.562 44.760 1.277 1.00 60.34 197 ALA A C 1
ATOM 1505 O O . ALA A 1 197 ? -10.348 45.553 0.770 1.00 60.34 197 ALA A O 1
ATOM 1506 N N . PRO A 1 198 ? -9.864 44.203 2.469 1.00 59.47 198 PRO A N 1
ATOM 1507 C CA . PRO A 1 198 ? -11.225 43.898 2.908 1.00 59.47 198 PRO A CA 1
ATOM 1508 C C . PRO A 1 198 ? -11.956 45.062 3.585 1.00 59.47 198 PRO A C 1
ATOM 1510 O O . PRO A 1 198 ? -11.376 45.815 4.368 1.00 59.47 198 PRO A O 1
ATOM 1513 N N . THR A 1 199 ? -13.283 45.084 3.449 1.00 55.69 199 THR A N 1
ATOM 1514 C CA . THR A 1 199 ? -14.166 45.802 4.376 1.00 55.69 199 THR A CA 1
ATOM 1515 C C . THR A 1 199 ? -14.948 44.834 5.262 1.00 55.69 199 THR A C 1
ATOM 1517 O O . THR A 1 199 ? -15.565 43.865 4.823 1.00 55.69 199 THR A O 1
ATOM 1520 N N . LYS A 1 200 ? -14.865 45.108 6.566 1.00 55.75 200 LYS A N 1
ATOM 1521 C CA . LYS A 1 200 ? -15.717 44.565 7.626 1.00 55.75 200 LYS A CA 1
ATOM 1522 C C . LYS A 1 200 ? -17.170 45.013 7.425 1.00 55.75 200 LYS A C 1
ATOM 1524 O O . LYS A 1 200 ? -17.385 46.143 7.005 1.00 55.75 200 LYS A O 1
ATOM 1529 N N . ALA A 1 201 ? -18.094 44.205 7.953 1.00 52.44 201 ALA A N 1
ATOM 1530 C CA . ALA A 1 201 ? -19.056 44.565 9.012 1.00 52.44 201 ALA A CA 1
ATOM 1531 C C . ALA A 1 201 ? -20.508 44.126 8.734 1.00 52.44 201 ALA A C 1
ATOM 1533 O O . ALA A 1 201 ? -21.115 44.556 7.766 1.00 52.44 201 ALA A O 1
ATOM 1534 N N . VAL A 1 202 ? -21.044 43.391 9.721 1.00 52.22 202 VAL A N 1
ATOM 1535 C CA . VAL A 1 202 ? -22.390 43.547 10.309 1.00 52.22 202 VAL A CA 1
ATOM 1536 C C . VAL A 1 202 ? -23.580 43.175 9.417 1.00 52.22 202 VAL A C 1
ATOM 1538 O O . VAL A 1 202 ? -23.940 43.903 8.502 1.00 52.22 202 VAL A O 1
ATOM 1541 N N . THR A 1 203 ? -24.294 42.102 9.772 1.00 48.19 203 THR A N 1
ATOM 1542 C CA . THR A 1 203 ? -25.552 42.167 10.550 1.00 48.19 203 THR A CA 1
ATOM 1543 C C . THR A 1 203 ? -25.816 40.807 11.192 1.00 48.19 203 THR A C 1
ATOM 1545 O O . THR A 1 203 ? -25.515 39.789 10.530 1.00 48.19 203 THR A O 1
#

Radius of gyration: 33.64 Å; Cα contacts (8 Å, |Δi|>4): 122; chains: 1; bounding box: 89×68×96 Å

Nearest PDB structures (foldseek):
  7liz-assembly1_A  TM=2.979E-01  e=3.823E+00  Porphyridium purpureum
  7ezx-assembly1_OO  TM=3.034E-01  e=9.899E+00  Porphyridium purpureum

Organism: NCBI:txid456999

Solvent-accessible surface area (backbone atoms only — not comparable to full-atom values): 14590 Å² total; per-residue (Å²): 102,75,65,28,44,73,77,40,74,44,43,80,40,77,51,78,48,78,47,69,60,80,79,67,96,83,68,61,99,79,70,81,76,56,73,46,78,41,59,88,58,81,82,46,58,68,61,45,41,52,48,52,52,48,42,13,52,77,66,42,51,80,80,82,65,46,81,60,68,66,38,60,75,71,67,57,43,82,84,36,92,83,70,58,77,66,50,52,47,56,82,74,44,56,61,70,57,55,50,51,37,20,51,48,34,54,55,49,53,59,48,62,73,66,64,82,71,88,76,87,82,86,89,84,82,87,82,92,75,90,81,79,88,80,86,81,87,84,86,88,82,87,84,88,81,84,87,86,82,90,80,87,83,83,88,83,87,82,88,83,84,84,90,82,93,82,91,83,90,82,86,85,88,86,85,88,85,81,91,80,81,92,81,86,92,77,90,80,90,78,88,85,86,82,89,83,85,88,82,87,81,88,134

Mean predicted aligned error: 20.03 Å

pLDDT: mean 71.44, std 21.22, range [35.28, 95.62]

InterPro domains:
  IPR023398 Translation Initiation factor eIF- 4e-like [G3DSA:3.30.760.10] (1-97)

Secondary structure (DSSP, 8-state):
-HHHHHHSSGGGSS--EEEEPPPPSS--TTPPPPEEEE-S-SS-HHHHHHHHHHHHHHH-PPP-----HHHHHTT--TT-TT-PPPPPGGGTS-HHHHHHHHHHHHHHHHHHHH-S---------------PPPPPPP-----------------------------------------------------------------

Sequence (203 aa):
MARDLVTGALSKTPAFCLKVATTPADVLPNHRYLICLYLPDLYDKAIVTEVLRTVCQSTGIRPNSAKTDLYTILGLDSKHASGIKSTNPTDLVPDAELKALTDAYWSEATKKTTGGSESASKPTEGNKKKFTKRPRKEEPDDDVFDDVKENNSDDDATTTQDILDIKKKSTGPPPKAPLNKIRTPEDSATESESDEAPTKAVT